Protein 8U2F (pdb70)

Foldseek 3Di:
DDQVVVLCLQQVDKKKKWDKDADDDVVWGIKIKIKTKHQHPVFKIKMWIWIWTDDVVTDTWIKIWIFGWGGDPQKIFTDTDDMDTPPPGDPDDPVVVVVVVVVVVVVRGFIFHWDDPDPFWIWTQGPPDGIMIMGDD/DDQVVVLCVQQVAKKWKWDKDADCCPWGIWIKIKIKHQHPVFKMKMWIWIWTNRCVIDTWIKIWIFGWGADPQKIATDTDDMDTPDPDAPVDDPVRVVVVVVVVVVVRGAIFHWDDPDPFKIWTQHPPDGIMIIGDD

Radius of gyration: 19.31 Å; Cα contacts (8 Å, |Δi|>4): 612; chains: 2; bounding box: 37×57×44 Å

B-factor: mean 48.45, std 12.89, range [27.34, 113.73]

Solvent-accessible surface area: 14601 Å² total; per-residue (Å²): 121,76,44,126,106,3,55,122,39,0,38,80,66,115,7,64,7,9,19,8,61,11,77,44,72,159,130,35,53,30,17,14,17,63,4,85,6,94,15,43,117,96,13,52,4,67,31,55,0,47,1,54,0,46,37,121,113,154,8,40,5,36,1,17,1,81,6,132,23,98,8,42,115,32,60,6,54,26,72,27,84,94,53,134,75,91,41,151,131,66,143,25,60,129,51,88,36,132,106,21,18,102,123,11,79,90,25,9,89,40,50,11,21,10,13,82,15,44,146,84,5,6,0,8,6,8,98,118,84,27,6,10,0,2,14,57,149,124,66,44,143,99,4,45,118,32,0,41,76,48,95,2,71,6,10,22,6,65,13,78,100,76,81,35,87,22,15,13,20,62,1,33,5,76,16,60,114,99,12,50,4,54,30,59,0,52,1,52,1,40,37,157,140,87,12,39,8,28,2,21,1,90,6,127,19,93,9,40,111,27,27,6,57,22,70,31,86,93,55,133,69,90,41,120,94,67,184,98,13,60,126,51,84,40,138,104,22,20,112,120,12,81,90,24,10,88,40,51,12,30,7,11,82,15,45,133,87,5,7,0,9,5,9,86,121,74,27,6,12,0,2,35,56,170

InterPro domains:
  IPR035288 Trans-membrane regulatory protein ToxS [PF17323] (21-169)

Organism: Vibrio parahaemolyticus serotype O3:K6 (strain RIMD 2210633) (NCBI:txid223926)

Nearest PDB structures (foldseek):
  8u2f-assembly2_B  TM=1.007E+00  e=1.453E-25  Vibrio parahaemolyticus
  8u2f-assembly1_A  TM=9.780E-01  e=1.411E-22  Vibrio parahaemolyticus
  1mm5-assembly1_A  TM=3.978E-01  e=6.502E-01  Escherichia coli
  8uzl-assembly2_B  TM=4.041E-01  e=4.782E+00  synthetic construct
  8u2f-assembly1_A  TM=1.007E+00  e=1.405E-24  Vibrio parahaemolyticus

Sequence (274 aa):
MSDLKVEQVLTSNEWQSTMVTVITDNPLRRVNVESNVKYLPNGDYIRVSNIKLFAQGESTINISEKGRWEVSDNYLLVSPSEFKDISSSKDFSEAQLRLITQIFKLDAEQSRRIDVVNEKTLLLTSLNHGSTVLFRNMSDLKVEQVLTSNEWQSTMVTVITGPLRRVNVESNVKYLPNGDYIRVSNIKLFAQAESTINISEKGRWEVSDNYLLVSPSEFKDISSSSKDFSEAQLRLITQIFKLDAEQSRRIDVVNEKTLLLTSLNHGSTVLFRN

Structure (mmCIF, N/CA/C/O backbone):
data_8U2F
#
_entry.id   8U2F
#
_cell.length_a   53.850
_cell.length_b   58.330
_cell.length_c   89.680
_cell.angle_alpha   90.000
_cell.angle_beta   90.000
_cell.angle_gamma   90.000
#
_symmetry.space_group_name_H-M   'P 21 21 21'
#
loop_
_entity.id
_entity.type
_entity.pdbx_description
1 polymer 'Transmembrane regulatory protein ToxS'
2 water water
#
loop_
_atom_site.group_PDB
_atom_site.id
_atom_site.type_symbol
_atom_site.label_atom_id
_atom_site.label_alt_id
_atom_site.label_comp_id
_atom_site.label_asym_id
_atom_site.label_entity_id
_atom_site.label_seq_id
_atom_site.pdbx_PDB_ins_code
_atom_site.Cartn_x
_atom_site.Cartn_y
_atom_site.Cartn_z
_atom_site.occupancy
_atom_site.B_iso_or_equiv
_atom_site.auth_seq_id
_atom_site.auth_comp_id
_atom_site.auth_asym_id
_atom_site.auth_atom_id
_atom_site.pdbx_PDB_model_num
ATOM 1 N N . MET A 1 1 ? 28.53000 18.83800 13.63700 1.000 61.48947 0 MET A N 1
ATOM 2 C CA . MET A 1 1 ? 27.42600 19.65800 13.13500 1.000 69.69163 0 MET A CA 1
ATOM 3 C C . MET A 1 1 ? 27.89100 20.55100 11.98100 1.000 65.33340 0 MET A C 1
ATOM 4 O O . MET A 1 1 ? 29.08800 20.74900 11.79400 1.000 65.13220 0 MET A O 1
ATOM 9 N N . SER A 1 2 ? 26.93800 21.04500 11.19100 1.000 54.02062 24 SER A N 1
ATOM 10 C CA . SER A 1 2 ? 27.24500 21.84300 10.01300 1.000 44.87173 24 SER A CA 1
ATOM 11 C C . SER A 1 2 ? 27.72500 23.23800 10.40400 1.000 52.43612 24 SER A C 1
ATOM 12 O O . SER A 1 2 ? 27.48300 23.71700 11.51400 1.000 60.74253 24 SER A O 1
ATOM 15 N N . ASP A 1 3 ? 28.43500 23.88400 9.47000 1.000 52.21029 25 ASP A N 1
ATOM 16 C CA . ASP A 1 3 ? 28.93100 25.24500 9.69600 1.000 47.45432 25 ASP A CA 1
ATOM 17 C C . ASP A 1 3 ? 27.79800 26.23400 9.97900 1.000 56.47379 25 ASP A C 1
ATOM 18 O O . ASP A 1 3 ? 27.96500 27.15100 10.78900 1.000 51.76092 25 ASP A O 1
ATOM 23 N N . LEU A 1 4 ? 26.65000 26.09400 9.30400 1.000 57.87506 26 LEU A N 1
ATOM 24 C CA . LEU A 1 4 ? 25.52900 26.98600 9.61100 1.000 61.30524 26 LEU A CA 1
ATOM 25 C C . LEU A 1 4 ? 24.90300 26.67500 10.96400 1.000 57.39929 26 LEU A C 1
ATOM 26 O O . LEU A 1 4 ? 24.40500 27.58900 11.63100 1.000 52.00636 26 LEU A O 1
ATOM 31 N N . LYS A 1 5 ? 24.87700 25.40500 11.37500 1.000 52.02467 27 LYS A N 1
ATOM 32 C CA . LYS A 1 5 ? 24.44300 25.11100 12.73500 1.000 44.53823 27 LYS A CA 1
ATOM 33 C C . LYS A 1 5 ? 25.38600 25.74900 13.74200 1.000 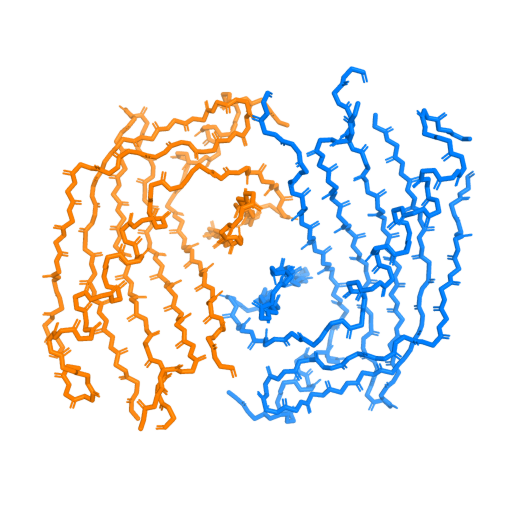51.85739 27 LYS A C 1
ATOM 34 O O . LYS A 1 5 ? 24.94300 26.34900 14.73300 1.000 43.89161 27 LYS A O 1
ATOM 40 N N . VAL A 1 6 ? 26.69600 25.64900 13.49000 1.000 46.84663 28 VAL A N 1
ATOM 41 C CA . VAL A 1 6 ? 27.66800 26.24900 14.39400 1.000 45.28641 28 VAL A CA 1
ATOM 42 C C . VAL A 1 6 ? 27.47100 27.75300 14.44100 1.000 44.76316 28 VAL A C 1
ATOM 43 O O . VAL A 1 6 ? 27.54400 28.36700 15.51100 1.000 42.89872 28 VAL A O 1
ATOM 47 N N . GLU A 1 7 ? 27.19000 28.36800 13.28700 1.000 42.26358 29 GLU A N 1
ATOM 48 C CA . GLU A 1 7 ? 26.97300 29.81200 13.26800 1.000 48.85609 29 GLU A CA 1
ATOM 49 C C . GLU A 1 7 ? 25.75100 30.19000 14.08900 1.000 40.64083 29 GLU A C 1
ATOM 50 O O . GLU A 1 7 ? 25.76400 31.19900 14.80500 1.000 41.58877 29 GLU A O 1
ATOM 56 N N . GLN A 1 8 ? 24.68600 29.38500 14.01100 1.000 41.22421 30 GLN A N 1
ATOM 57 C CA . GLN A 1 8 ? 23.48800 29.69600 14.78100 1.000 40.57379 30 GLN A CA 1
ATOM 58 C C . GLN A 1 8 ? 23.72400 29.52300 16.27100 1.000 42.28086 30 GLN A C 1
ATOM 59 O O . GLN A 1 8 ? 23.20400 30.30500 17.07600 1.000 46.32257 30 GLN A O 1
ATOM 65 N N . VAL A 1 9 ? 24.47600 28.49300 16.66500 1.000 37.02679 31 VAL A N 1
ATOM 66 C CA . VAL A 1 9 ? 24.83200 28.35400 18.07100 1.000 44.77493 31 VAL A CA 1
ATOM 67 C C . VAL A 1 9 ? 25.53700 29.61200 18.55700 1.000 37.37384 31 VAL A C 1
ATOM 68 O O . VAL A 1 9 ? 25.24500 30.13300 19.64100 1.000 42.00773 31 VAL A O 1
ATOM 72 N N . LEU A 1 10 ? 26.46600 30.13100 17.76400 1.000 36.83252 32 LEU A N 1
ATOM 73 C CA . LEU A 1 10 ? 27.24900 31.26800 18.23400 1.000 37.22053 32 LEU A CA 1
ATOM 74 C C . LEU A 1 10 ? 26.40700 32.53300 18.32200 1.000 37.57929 32 LEU A C 1
ATOM 75 O O . LEU A 1 10 ? 26.59600 33.34000 19.23600 1.000 38.22731 32 LEU A O 1
ATOM 80 N N . THR A 1 11 ? 25.49200 32.73700 17.37300 1.000 36.29602 33 THR A N 1
ATOM 81 C CA . THR A 1 11 ? 24.74500 33.99100 17.31800 1.000 38.42109 33 THR A CA 1
ATOM 82 C C . THR A 1 11 ? 23.46400 33.98400 18.13700 1.000 39.13183 33 THR A C 1
ATOM 83 O O . THR A 1 11 ? 22.89200 35.05600 18.35200 1.000 37.80993 33 THR A O 1
ATOM 87 N N . SER A 1 12 ? 23.03200 32.82900 18.64400 1.000 34.98899 34 SER A N 1
ATOM 88 C CA . SER A 1 12 ? 21.75500 32.73800 19.35100 1.000 37.71801 34 SER A CA 1
ATOM 89 C C . SER A 1 12 ? 21.80100 33.24300 20.78700 1.000 39.79342 34 SER A C 1
ATOM 90 O O . SER A 1 12 ? 20.74100 33.44500 21.38700 1.000 44.62097 34 SER A O 1
ATOM 93 N N . ASN A 1 13 ? 22.98900 33.44400 21.34800 1.000 37.90350 35 ASN A N 1
ATOM 94 C CA . ASN A 1 13 ? 23.15000 33.92900 22.70900 1.000 41.54727 35 ASN A CA 1
ATOM 95 C C . ASN A 1 13 ? 24.47000 34.67600 22.77300 1.000 42.08675 35 ASN A C 1
ATOM 96 O O . ASN A 1 13 ? 25.33100 34.51600 21.91000 1.000 42.26162 35 ASN A O 1
ATOM 101 N N . GLU A 1 14 ? 24.62300 35.49700 23.80100 1.000 41.20194 36 GLU A N 1
ATOM 102 C CA . GLU A 1 14 ? 25.92000 36.06200 24.10500 1.000 39.48171 36 GLU A CA 1
ATOM 103 C C . GLU A 1 14 ? 26.72100 35.08600 24.96000 1.000 34.06974 36 GLU A C 1
ATOM 104 O O . GLU A 1 14 ? 26.17100 34.20700 25.62100 1.000 37.92186 36 GLU A O 1
ATOM 110 N N . TRP A 1 15 ? 28.03700 35.26400 24.96100 1.000 38.09046 37 TRP A N 1
ATOM 111 C CA . TRP A 1 15 ? 28.92500 34.29900 25.58200 1.000 33.98337 37 TRP A CA 1
ATOM 112 C C . TRP A 1 15 ? 29.92400 34.97100 26.50500 1.000 39.29616 37 TRP A C 1
ATOM 113 O O . TRP A 1 15 ? 30.28600 36.13400 26.32400 1.000 36.41449 37 TRP A O 1
ATOM 124 N N . GLN A 1 16 ? 30.33500 34.22100 27.51600 1.000 34.75586 38 GLN A N 1
ATOM 125 C CA . GLN A 1 16 ? 31.50700 34.53600 28.31000 1.000 37.18686 38 GLN A CA 1
ATOM 126 C C . GLN A 1 16 ? 32.63700 33.57400 27.95800 1.000 40.88704 38 GLN A C 1
ATOM 127 O O . GLN A 1 16 ? 32.39000 32.44300 27.53700 1.000 36.37907 38 GLN A O 1
ATOM 133 N N . SER A 1 17 ? 33.88200 34.03500 28.08600 1.000 39.15655 39 SER A N 1
ATOM 134 C CA . SER A 1 17 ? 35.00500 33.13400 27.85100 1.000 37.21800 39 SER A CA 1
ATOM 135 C C . SER A 1 17 ? 36.07400 33.29000 28.92500 1.000 37.66049 39 SER A C 1
ATOM 136 O O . SER A 1 17 ? 36.22400 34.34700 29.54400 1.000 32.56073 39 SER A O 1
ATOM 139 N N . THR A 1 18 ? 36.85100 32.21500 29.08900 1.000 40.15961 40 THR A N 1
ATOM 140 C CA . THR A 1 18 ? 37.97900 32.12300 30.01600 1.000 37.04360 40 THR A CA 1
ATOM 141 C C . THR A 1 18 ? 39.14100 31.44400 29.31100 1.000 34.66368 40 THR A C 1
ATOM 142 O O . THR A 1 18 ? 38.97300 30.39200 28.68500 1.000 32.44676 40 THR A O 1
ATOM 146 N N . MET A 1 19 ? 40.32000 32.04400 29.42300 1.000 37.39377 41 MET A N 1
ATOM 147 C CA . MET A 1 19 ? 41.55100 31.44800 28.92500 1.000 34.38657 41 MET A CA 1
ATOM 148 C C . MET A 1 19 ? 42.62100 31.67400 29.98100 1.000 39.16968 41 MET A C 1
ATOM 149 O O . MET A 1 19 ? 42.75500 32.79100 30.48500 1.000 38.85132 41 MET A O 1
ATOM 154 N N . VAL A 1 20 ? 43.34200 30.62000 30.34900 1.000 31.57613 42 VAL A N 1
ATOM 155 C CA . VAL A 1 20 ? 44.39900 30.71700 31.34900 1.000 35.50535 42 VAL A CA 1
ATOM 156 C C . VAL A 1 20 ? 45.71000 30.35500 30.67100 1.000 41.27957 42 VAL A C 1
ATOM 157 O O . VAL A 1 20 ? 45.77300 29.36300 29.94100 1.000 35.09667 42 VAL A O 1
ATOM 161 N N . THR A 1 21 ? 46.74200 31.16600 30.89400 1.000 42.59301 43 THR A N 1
ATOM 162 C CA . THR A 1 21 ? 48.09600 30.87000 30.43100 1.000 39.40344 43 THR A CA 1
ATOM 163 C C . THR A 1 21 ? 49.01900 30.82400 31.63600 1.000 40.35873 43 THR A C 1
ATOM 164 O O . THR A 1 21 ? 49.16300 31.82300 32.35200 1.000 44.07367 43 THR A O 1
ATOM 168 N N . VAL A 1 22 ? 49.64000 29.67400 31.85900 1.000 36.45540 44 VAL A N 1
ATOM 169 C CA . VAL A 1 22 ? 50.63000 29.51700 32.91600 1.000 41.94775 44 VAL A CA 1
ATOM 170 C C . VAL A 1 22 ? 51.98200 29.96900 32.38100 1.000 47.26740 44 VAL A C 1
ATOM 171 O O . VAL A 1 22 ? 52.44000 29.47400 31.34200 1.000 42.26616 44 VAL A O 1
ATOM 175 N N . ILE A 1 23 ? 52.63700 30.88800 33.10200 1.000 43.15635 45 ILE A N 1
ATOM 176 C CA . ILE A 1 23 ? 53.86800 31.49100 32.59300 1.000 43.23124 45 ILE A CA 1
ATOM 177 C C . ILE A 1 23 ? 55.06700 30.84000 33.28200 1.000 48.20132 45 ILE A C 1
ATOM 178 O O . ILE A 1 23 ? 55.97500 30.34500 32.61100 1.000 49.04397 45 ILE A O 1
ATOM 183 N N . THR A 1 24 ? 55.09400 30.85600 34.61700 1.000 51.45578 46 THR A N 1
ATOM 184 C CA . THR A 1 24 ? 56.08100 30.11900 35.40800 1.000 64.92835 46 THR A CA 1
ATOM 185 C C . THR A 1 24 ? 55.40500 29.05300 36.26800 1.000 67.37483 46 THR A C 1
ATOM 186 O O . THR A 1 24 ? 54.18700 29.04700 36.47000 1.000 64.64022 46 THR A O 1
ATOM 190 N N . ASP A 1 25 ? 56.24800 28.20300 36.84700 1.000 78.73832 47 ASP A N 1
ATOM 191 C CA . ASP A 1 25 ? 55.81500 27.00200 37.54400 1.000 72.74863 47 ASP A CA 1
ATOM 192 C C . ASP A 1 25 ? 56.62600 26.71700 38.80500 1.000 84.46602 47 ASP A C 1
ATOM 193 O O . ASP A 1 25 ? 56.31400 25.75600 39.51600 1.000 89.12514 47 ASP A O 1
ATOM 198 N N . ASN A 1 26 ? 57.63900 27.52300 39.11500 1.000 84.12031 48 ASN A N 1
ATOM 199 C CA . ASN A 1 26 ? 58.61400 27.19300 40.15700 1.000 89.01048 48 ASN A CA 1
ATOM 200 C C . ASN A 1 26 ? 58.32600 27.85500 41.50500 1.000 86.15570 48 ASN A C 1
ATOM 201 O O . ASN A 1 26 ? 57.21700 28.32000 41.76500 1.000 84.78250 48 ASN A O 1
ATOM 206 N N . PRO A 1 34 ? 58.08300 38.51700 38.87000 1.000 58.84884 56 PRO A N 1
ATOM 207 C CA . PRO A 1 34 ? 57.92100 37.96300 37.51900 1.000 67.63956 56 PRO A CA 1
ATOM 208 C C . PRO A 1 34 ? 56.51500 37.38700 37.30300 1.000 61.60066 56 PRO A C 1
ATOM 209 O O . PRO A 1 34 ? 55.92000 36.84200 38.23800 1.000 60.28835 56 PRO A O 1
ATOM 213 N N . LEU A 1 35 ? 56.01800 37.49700 36.07200 1.000 54.27649 57 LEU A N 1
ATOM 214 C CA . LEU A 1 35 ? 54.63900 37.13800 35.76300 1.000 63.42008 57 LEU A CA 1
ATOM 215 C C . LEU A 1 35 ? 54.46700 35.62600 35.80800 1.000 57.14919 57 LEU A C 1
ATOM 216 O O . LEU A 1 35 ? 55.15300 34.89700 35.08700 1.000 53.07215 57 LEU A O 1
ATOM 221 N N . ARG A 1 36 ? 53.55200 35.15900 36.65800 1.000 45.83598 58 ARG A N 1
ATOM 222 C CA . ARG A 1 36 ? 53.34300 33.73200 36.87200 1.000 52.17231 58 ARG A CA 1
ATOM 223 C C . ARG A 1 36 ? 52.21300 33.15000 36.03600 1.000 52.09095 58 ARG A C 1
ATOM 224 O O . ARG A 1 36 ? 52.30100 31.99300 35.60500 1.000 43.72035 58 ARG A O 1
ATOM 232 N N . ARG A 1 37 ? 51.17100 33.93100 35.77100 1.000 47.52462 59 ARG A N 1
ATOM 233 C CA . ARG A 1 37 ? 49.99700 33.40600 35.10000 1.000 45.41732 59 ARG A CA 1
ATOM 234 C C . ARG A 1 37 ? 49.14500 34.57100 34.61100 1.000 46.92187 59 ARG A C 1
ATOM 235 O O . ARG A 1 37 ? 49.11900 35.64000 35.22600 1.000 44.19612 59 ARG A O 1
ATOM 243 N N . VAL A 1 38 ? 48.44600 34.34800 33.50500 1.000 43.02809 60 VAL A N 1
ATOM 244 C CA . VAL A 1 38 ? 47.51200 35.32100 32.95500 1.000 41.75215 60 VAL A CA 1
ATOM 245 C C . VAL A 1 38 ? 46.16200 34.62900 32.82000 1.000 38.78858 60 VAL A C 1
ATOM 246 O O . VAL A 1 38 ? 46.09000 33.51600 32.28800 1.000 40.28769 60 VAL A O 1
ATOM 250 N N . ASN A 1 39 ? 45.11200 35.26000 33.34800 1.000 35.26217 61 ASN A N 1
ATOM 251 C CA . ASN A 1 39 ? 43.71700 34.83900 33.18100 1.000 38.24261 61 ASN A CA 1
ATOM 252 C C . ASN A 1 39 ? 43.01200 35.88400 32.34200 1.000 43.33428 61 ASN A C 1
ATOM 253 O O . ASN A 1 39 ? 42.95700 37.05000 32.74700 1.000 46.35323 61 ASN A O 1
ATOM 258 N N . VAL A 1 40 ? 42.44600 35.47800 31.20900 1.000 38.52190 62 VAL A N 1
ATOM 259 C CA . VAL A 1 40 ? 41.65000 36.37600 30.37300 1.000 36.01291 62 VAL A CA 1
ATOM 260 C C . VAL A 1 40 ? 40.17100 36.00900 30.51000 1.000 40.73267 62 VAL A C 1
ATOM 261 O O . VAL A 1 40 ? 39.76200 34.90400 30.13600 1.000 36.21150 62 VAL A O 1
ATOM 265 N N . GLU A 1 41 ? 39.36000 36.94100 31.01700 1.000 41.98076 63 GLU A N 1
ATOM 266 C CA . GLU A 1 41 ? 37.91400 36.75600 31.11900 1.000 42.80915 63 GLU A CA 1
ATOM 267 C C . GLU A 1 41 ? 37.21600 37.75900 30.21300 1.000 41.45077 63 GLU A C 1
ATOM 268 O O . GLU A 1 41 ? 37.50500 38.96000 30.27400 1.000 37.55121 63 GLU A O 1
ATOM 274 N N . SER A 1 42 ? 36.33200 37.25900 29.34600 1.000 37.30185 64 SER A N 1
ATOM 275 C CA . SER A 1 42 ? 35.72200 38.08000 28.30800 1.000 36.20722 64 SER A CA 1
ATOM 276 C C . SER A 1 42 ? 34.20700 37.93500 28.27700 1.000 38.14115 64 SER A C 1
ATOM 277 O O . SER A 1 42 ? 33.63900 36.94200 28.73600 1.000 36.00250 64 SER A O 1
ATOM 280 N N . ASN A 1 43 ? 33.57400 38.94100 27.68100 1.000 33.74332 65 ASN A N 1
ATOM 281 C CA . ASN A 1 43 ? 32.21000 38.86200 27.17800 1.000 36.76426 65 ASN A CA 1
ATOM 282 C C . ASN A 1 43 ? 32.26900 39.08100 25.67400 1.000 38.24351 65 ASN A C 1
ATOM 283 O O . ASN A 1 43 ? 32.96400 39.99000 25.21300 1.000 38.00157 65 ASN A O 1
ATOM 288 N N . VAL A 1 44 ? 31.60200 38.22300 24.90300 1.000 33.94527 66 VAL A N 1
ATOM 289 C CA . VAL A 1 44 ? 31.68200 38.29900 23.44800 1.000 33.20990 66 VAL A CA 1
ATOM 290 C C . VAL A 1 44 ? 30.28800 38.13600 22.84900 1.000 39.07500 66 VAL A C 1
ATOM 291 O O . VAL A 1 44 ? 29.47000 37.34400 23.33200 1.000 33.92030 66 VAL A O 1
ATOM 295 N N . LYS A 1 45 ? 30.01300 38.91600 21.80900 1.000 35.52679 67 LYS A N 1
ATOM 296 C CA . LYS A 1 45 ? 28.76200 38.83900 21.07000 1.000 36.86674 67 LYS A CA 1
ATOM 297 C C . LYS A 1 45 ? 29.07700 38.67700 19.59000 1.000 35.57436 67 LYS A C 1
ATOM 298 O O . LYS A 1 45 ? 29.76800 39.51900 19.00400 1.000 38.74464 67 LYS A O 1
ATOM 304 N N . TYR A 1 46 ? 28.62300 37.57500 19.00600 1.000 33.09546 68 TYR A N 1
ATOM 305 C CA . TYR A 1 46 ? 28.78100 37.30300 17.58300 1.000 39.53934 68 TYR A CA 1
ATOM 306 C C . TYR A 1 46 ? 27.51600 37.69400 16.82400 1.000 40.70505 68 TYR A C 1
ATOM 307 O O . TYR A 1 46 ? 26.46100 37.10400 17.03700 1.000 39.14225 68 TYR A O 1
ATOM 316 N N . LEU A 1 47 ? 27.62600 38.64900 15.96300 1.000 43.35096 69 LEU A N 1
ATOM 317 C CA . LEU A 1 47 ? 26.43100 39.02900 15.23100 1.000 36.77087 69 LEU A CA 1
ATOM 318 C C . LEU A 1 47 ? 26.35200 38.29000 13.89600 1.000 40.97297 69 LEU A C 1
ATOM 319 O O . LEU A 1 47 ? 27.38300 37.99700 13.27400 1.000 39.15266 69 LEU A O 1
ATOM 324 N N . PRO A 1 48 ? 25.13500 37.98800 13.42300 1.000 36.91203 70 PRO A N 1
ATOM 325 C CA . PRO A 1 48 ? 24.99700 37.23100 12.16600 1.000 37.44002 70 PRO A CA 1
ATOM 326 C C . PRO A 1 48 ? 25.50100 37.97800 10.94100 1.000 36.62973 70 PRO A C 1
ATOM 327 O O . PRO A 1 48 ? 25.66600 37.34900 9.89400 1.000 42.22659 70 PRO A O 1
ATOM 331 N N . ASN A 1 49 ? 25.74200 39.28100 11.02100 1.000 36.91748 71 ASN A N 1
ATOM 332 C CA . ASN A 1 49 ? 26.29000 40.00800 9.88500 1.000 39.81948 71 ASN A CA 1
ATOM 333 C C . ASN A 1 49 ? 27.80500 39.85100 9.77900 1.000 41.66605 71 ASN A C 1
ATOM 334 O O . ASN A 1 49 ? 28.45000 40.59600 9.03100 1.000 48.34383 71 ASN A O 1
ATOM 339 N N . GLY A 1 50 ? 28.38300 38.92500 10.54000 1.000 40.79017 72 GLY A N 1
ATOM 340 C CA . GLY A 1 50 ? 29.80600 38.68600 10.50300 1.000 38.90969 72 GLY A CA 1
ATOM 341 C C . GLY A 1 50 ? 30.64300 39.58000 11.38400 1.000 40.52949 72 GLY A C 1
ATOM 342 O O . GLY A 1 50 ? 31.87100 39.41500 11.39900 1.000 40.61378 72 GLY A O 1
ATOM 343 N N . ASP A 1 51 ? 30.03100 40.51400 12.11400 1.000 37.65676 73 ASP A N 1
ATOM 344 C CA . ASP A 1 51 ? 30.72700 41.34100 13.09300 1.000 36.40166 73 ASP A CA 1
ATOM 345 C C . ASP A 1 51 ? 30.68100 40.70000 14.47000 1.000 37.61290 73 ASP A C 1
ATOM 346 O O . ASP A 1 51 ? 29.74100 39.98100 14.81000 1.000 36.55987 73 ASP A O 1
ATOM 351 N N . TYR A 1 52 ? 31.69200 41.00700 15.28200 1.000 35.60030 74 TYR A N 1
ATOM 352 C CA . TYR A 1 52 ? 31.66200 40.63000 16.68100 1.000 36.56257 74 TYR A CA 1
ATOM 353 C C . TYR A 1 52 ? 32.21100 41.77600 17.51400 1.000 37.35307 74 TYR A C 1
ATOM 354 O O . TYR A 1 52 ? 32.96600 42.62100 17.02700 1.000 36.95599 74 TYR A O 1
ATOM 363 N N . ILE A 1 53 ? 31.80600 41.79500 18.77900 1.000 40.04756 75 ILE A N 1
ATOM 364 C CA . ILE A 1 53 ? 32.31500 42.72600 19.77500 1.000 41.90028 75 ILE A CA 1
ATOM 365 C C . ILE A 1 53 ? 32.72000 41.91100 20.98800 1.000 41.16819 75 ILE A C 1
ATOM 366 O O . ILE A 1 53 ? 31.99700 40.99500 21.39300 1.000 39.40113 75 ILE A O 1
ATOM 371 N N . ARG A 1 54 ? 33.87000 42.24400 21.56600 1.000 33.91040 76 ARG A N 1
ATOM 372 C CA . ARG A 1 54 ? 34.44800 41.47400 22.65500 1.000 38.66113 76 ARG A CA 1
ATOM 373 C C . ARG A 1 54 ? 35.11900 42.41500 23.64000 1.000 43.18281 76 ARG A C 1
ATOM 374 O O . ARG A 1 54 ? 35.90600 43.27300 23.23300 1.000 45.52605 76 ARG A O 1
ATOM 382 N N . VAL A 1 55 ? 34.79600 42.26500 24.92100 1.000 36.80996 77 VAL A N 1
ATOM 383 C CA . VAL A 1 55 ? 35.39400 43.05900 25.99100 1.000 42.22037 77 VAL A CA 1
ATOM 384 C C . VAL A 1 55 ? 36.09000 42.09700 26.94200 1.000 40.31241 77 VAL A C 1
ATOM 385 O O . VAL A 1 55 ? 35.44500 41.20800 27.51000 1.000 43.07093 77 VAL A O 1
ATOM 389 N N . SER A 1 56 ? 37.39200 42.28000 27.12800 1.000 34.06036 78 SER A N 1
ATOM 390 C CA . SER A 1 56 ? 38.20600 41.34500 27.88600 1.000 40.05804 78 SER A CA 1
ATOM 391 C C . SER A 1 56 ? 38.84100 42.00100 29.10200 1.000 44.74226 78 SER A C 1
ATOM 392 O O . SER A 1 56 ? 39.33800 43.13100 29.02500 1.000 48.49900 78 SER A O 1
ATOM 395 N N . ASN A 1 57 ? 38.83000 41.27200 30.21900 1.000 39.26953 79 ASN A N 1
ATOM 396 C CA . ASN A 1 57 ? 39.59900 41.61700 31.41400 1.000 43.71766 79 ASN A CA 1
ATOM 397 C C . ASN A 1 57 ? 40.82100 40.70400 31.46700 1.000 48.24600 79 ASN A C 1
ATOM 398 O O . ASN A 1 57 ? 40.68100 39.48700 31.64400 1.000 46.82696 79 ASN A O 1
ATOM 403 N N . ILE A 1 58 ? 42.00700 41.28400 31.29700 1.000 38.78498 80 ILE A N 1
ATOM 404 C CA . ILE A 1 58 ? 43.27100 40.54600 31.34800 1.000 44.44855 80 ILE A CA 1
ATOM 405 C C . ILE A 1 58 ? 43.82600 40.64000 32.76400 1.000 49.98662 80 ILE A C 1
ATOM 406 O O . ILE A 1 58 ? 44.28900 41.70400 33.18600 1.000 44.12568 80 ILE A O 1
ATOM 411 N N . LYS A 1 59 ? 43.77900 39.53700 33.50500 1.000 42.08145 81 LYS A N 1
ATOM 412 C CA . LYS A 1 59 ? 44.19400 39.52000 34.90100 1.000 43.22157 81 LYS A CA 1
ATOM 413 C C . LYS A 1 59 ? 45.61200 38.97500 35.00000 1.000 48.30075 81 LYS A C 1
ATOM 414 O O . LYS A 1 59 ? 45.89200 37.86700 34.52700 1.000 45.06847 81 LYS A O 1
ATOM 420 N N . LEU A 1 60 ? 46.50400 39.75000 35.60700 1.000 52.32009 82 LEU A N 1
ATOM 421 C CA . LEU A 1 60 ? 47.92200 39.41600 35.68100 1.000 52.58289 82 LEU A CA 1
ATOM 422 C C . LEU A 1 60 ? 48.29000 39.08600 37.12200 1.000 53.17296 82 LEU A C 1
ATOM 423 O O . LEU A 1 60 ? 47.95000 39.84000 38.03900 1.000 53.14096 82 LEU A O 1
ATOM 428 N N . PHE A 1 61 ? 48.96000 37.95200 37.31500 1.000 48.11580 83 PHE A N 1
ATOM 429 C CA . PHE A 1 61 ? 49.38200 37.48100 38.63100 1.000 47.14994 83 PHE A CA 1
ATOM 430 C C . PHE A 1 61 ? 50.89100 37.31100 38.61600 1.000 55.30860 83 PHE A C 1
ATOM 431 O O . PHE A 1 61 ? 51.41500 36.44100 37.91200 1.000 59.18860 83 PHE A O 1
ATOM 439 N N . ALA A 1 62 ? 51.59000 38.15300 39.35700 1.000 53.14959 84 ALA A N 1
ATOM 440 C CA . ALA A 1 62 ? 53.01300 37.98100 39.58400 1.000 65.35457 84 ALA A CA 1
ATOM 441 C C . ALA A 1 62 ? 53.21600 37.55900 41.03100 1.000 72.35362 84 ALA A C 1
ATOM 442 O O . ALA A 1 62 ? 52.55400 38.08100 41.93400 1.000 75.64242 84 ALA A O 1
ATOM 444 N N . GLN A 1 63 ? 54.09500 36.58800 41.25600 1.000 64.65478 85 GLN A N 1
ATOM 445 C CA . GLN A 1 63 ? 54.34900 36.17100 42.62500 1.000 78.09902 85 GLN A CA 1
ATOM 446 C C . GLN A 1 63 ? 55.03500 37.29400 43.39700 1.000 84.38370 85 GLN A C 1
ATOM 447 O O . GLN A 1 63 ? 56.04400 37.84700 42.94600 1.000 78.89571 85 GLN A O 1
ATOM 453 N N . GLY A 1 64 ? 54.50000 37.61000 44.57400 1.000 81.34731 86 GLY A N 1
ATOM 454 C CA . GLY A 1 64 ? 55.02000 38.69200 45.39300 1.000 82.22779 86 GLY A CA 1
ATOM 455 C C . GLY A 1 64 ? 54.63500 40.09700 44.96300 1.000 86.63478 86 GLY A C 1
ATOM 456 O O . GLY A 1 64 ? 53.91500 40.29200 43.98200 1.000 95.55684 86 GLY A O 1
ATOM 457 N N . GLU A 1 68 ? 47.63700 41.59500 42.41900 1.000 71.83220 90 GLU A N 1
ATOM 458 C CA . GLU A 1 68 ? 46.92800 41.35400 41.16800 1.000 74.09904 90 GLU A CA 1
ATOM 459 C C . GLU A 1 68 ? 46.55100 42.65900 40.45800 1.000 77.31549 90 GLU A C 1
ATOM 460 O O . GLU A 1 68 ? 46.06300 43.60000 41.08500 1.000 78.30089 90 GLU A O 1
ATOM 466 N N . SER A 1 69 ? 46.77700 42.69100 39.14200 1.000 70.92719 91 SER A N 1
ATOM 467 C CA . SER A 1 69 ? 46.54000 43.86200 38.30300 1.000 67.00531 91 SER A CA 1
ATOM 468 C C . SER A 1 69 ? 45.72400 43.45300 37.08000 1.000 56.82070 91 SER A C 1
ATOM 469 O O . SER A 1 69 ? 45.74200 42.29000 36.67300 1.000 61.75295 91 SER A O 1
ATOM 472 N N . THR A 1 70 ? 44.99600 44.41000 36.49700 1.000 58.28384 92 THR A N 1
ATOM 473 C CA . THR A 1 70 ? 44.03000 44.10200 35.44200 1.000 55.79021 92 THR A CA 1
ATOM 474 C C . THR A 1 70 ? 44.06500 45.09700 34.29100 1.000 56.15873 92 THR A C 1
ATOM 475 O O . THR A 1 70 ? 44.07500 46.31200 34.51200 1.000 57.13122 92 THR A O 1
ATOM 479 N N . ILE A 1 71 ? 44.07000 44.57100 33.06700 1.000 45.76724 93 ILE A N 1
ATOM 480 C CA . ILE A 1 71 ? 43.95100 45.35500 31.84300 1.000 42.90426 93 ILE A CA 1
ATOM 481 C C . ILE A 1 71 ? 42.58900 45.06800 31.22900 1.000 51.54638 93 ILE A C 1
ATOM 482 O O . ILE A 1 71 ? 42.23100 43.90000 31.03400 1.000 43.92324 93 ILE A O 1
ATOM 487 N N . ASN A 1 72 ? 41.83200 46.12400 30.92600 1.000 51.04500 94 ASN A N 1
ATOM 488 C CA . ASN A 1 72 ? 40.53200 46.01300 30.27100 1.000 42.94903 94 ASN A CA 1
ATOM 489 C C . ASN A 1 72 ? 40.66900 46.43800 28.82100 1.000 48.69295 94 ASN A C 1
ATOM 490 O O . ASN A 1 72 ? 41.21300 47.51100 28.53200 1.000 49.29488 94 ASN A O 1
ATOM 495 N N . ILE A 1 73 ? 40.19800 45.58500 27.91500 1.000 38.97453 95 ILE A N 1
ATOM 496 C CA . ILE A 1 73 ? 40.36900 45.76800 26.47800 1.000 44.62442 95 ILE A CA 1
ATOM 497 C C . ILE A 1 73 ? 39.02100 45.60700 25.78500 1.000 45.19345 95 ILE A C 1
ATOM 498 O O . ILE A 1 73 ? 38.32900 44.60500 25.99700 1.000 50.70464 95 ILE A O 1
ATOM 503 N N . SER A 1 74 ? 38.65700 46.57600 24.95000 1.000 44.61953 96 SER A N 1
ATOM 504 C CA . SER A 1 74 ? 37.49400 46.47600 24.07200 1.000 37.83080 96 SER A CA 1
ATOM 505 C C . SER A 1 74 ? 37.97800 46.18200 22.66100 1.000 42.49624 96 SER A C 1
ATOM 506 O O . SER A 1 74 ? 38.99100 46.73400 22.21500 1.000 46.13003 96 SER A O 1
ATOM 509 N N . GLU A 1 75 ? 37.26200 45.30900 21.96500 1.000 40.66312 97 GLU A N 1
ATOM 510 C CA . GLU A 1 75 ? 37.72700 44.74700 20.70900 1.000 34.48420 97 GLU A CA 1
ATOM 511 C C . GLU A 1 75 ? 36.55100 44.60000 19.75300 1.000 41.81775 97 GLU A C 1
ATOM 512 O O . GLU A 1 75 ? 35.45100 44.22100 20.16000 1.000 39.04371 97 GLU A O 1
ATOM 518 N N . LYS A 1 76 ? 36.79000 44.88500 18.48100 1.000 38.60714 98 LYS A N 1
ATOM 519 C CA . LYS A 1 76 ? 35.78800 44.66800 17.45600 1.000 37.19171 98 LYS A CA 1
ATOM 520 C C . LYS A 1 76 ? 36.44500 44.03500 16.24500 1.000 42.84231 98 LYS A C 1
ATOM 521 O O . LYS A 1 76 ? 37.65200 44.21500 16.00700 1.000 40.48151 98 LYS A O 1
ATOM 527 N N . GLY A 1 77 ? 35.65300 43.27700 15.49000 1.000 36.13581 99 GLY A N 1
ATOM 528 C CA . GLY A 1 77 ? 36.15600 42.71400 14.25600 1.000 37.24457 99 GLY A CA 1
ATOM 529 C C . GLY A 1 77 ? 35.13900 41.86900 13.52500 1.000 40.17192 99 GLY A C 1
ATOM 530 O O . GLY A 1 77 ? 33.92900 41.99700 13.71400 1.000 43.66513 99 GLY A O 1
ATOM 531 N N . ARG A 1 78 ? 35.67400 40.99800 12.67900 1.000 41.17172 100 ARG A N 1
ATOM 532 C CA . ARG A 1 78 ? 34.92400 40.09100 11.83200 1.000 39.68189 100 ARG A CA 1
ATOM 533 C C . ARG A 1 78 ? 35.23500 38.66000 12.26400 1.000 43.80796 100 ARG A C 1
ATOM 534 O O . ARG A 1 78 ? 36.33300 38.37100 12.74700 1.000 39.56661 100 ARG A O 1
ATOM 542 N N . TRP A 1 79 ? 34.26200 37.77400 12.09000 1.000 37.90698 101 TRP A N 1
ATOM 543 C CA . TRP A 1 79 ? 34.38800 36.37200 12.47300 1.000 38.09200 101 TRP A CA 1
ATOM 544 C C . TRP A 1 79 ? 33.75500 35.51500 11.38800 1.000 38.11684 101 TRP A C 1
ATOM 545 O O . TRP A 1 79 ? 32.91600 35.98100 10.60600 1.000 37.29919 101 TRP A O 1
ATOM 556 N N . GLU A 1 80 ? 34.12000 34.23900 11.38700 1.000 34.80152 102 GLU A N 1
ATOM 557 C CA . GLU A 1 80 ? 33.59100 33.30600 10.40800 1.000 37.40939 102 GLU A CA 1
ATOM 558 C C . GLU A 1 80 ? 33.75400 31.89500 10.95400 1.000 38.18391 102 GLU A C 1
ATOM 559 O O . GLU A 1 80 ? 34.64700 31.63500 11.76100 1.000 36.79947 102 GLU A O 1
ATOM 565 N N . VAL A 1 81 ? 32.88500 30.98900 10.50700 1.000 36.44949 103 VAL A N 1
ATOM 566 C CA . VAL A 1 81 ? 32.99800 29.56700 10.80700 1.000 43.06668 103 VAL A CA 1
ATOM 567 C C . VAL A 1 81 ? 33.29500 28.84400 9.50600 1.000 46.10991 103 VAL A C 1
ATOM 568 O O . VAL A 1 81 ? 32.57700 29.02500 8.51700 1.000 42.44749 103 VAL A O 1
ATOM 572 N N . SER A 1 82 ? 34.35100 28.03100 9.50800 1.000 39.24451 104 SER A N 1
ATOM 573 C CA . SER A 1 82 ? 34.73700 27.24900 8.33700 1.000 44.23152 104 SER A CA 1
ATOM 574 C C . SER A 1 82 ? 35.28500 25.91100 8.81500 1.000 47.17042 104 SER A C 1
ATOM 575 O O . SER A 1 82 ? 36.27000 25.88300 9.55700 1.000 44.96620 104 SER A O 1
ATOM 578 N N . ASP A 1 83 ? 34.63500 24.81700 8.41300 1.000 52.37387 105 ASP A N 1
ATOM 579 C CA . ASP A 1 83 ? 35.03300 23.45600 8.79500 1.000 51.31324 105 ASP A CA 1
ATOM 580 C C . ASP A 1 83 ? 35.10500 23.26900 10.31200 1.000 49.75692 105 ASP A C 1
ATOM 581 O O . ASP A 1 83 ? 36.05000 22.66900 10.82600 1.000 44.74726 105 ASP A O 1
ATOM 586 N N . ASN A 1 84 ? 34.08900 23.76300 11.02800 1.000 45.45294 106 ASN A N 1
ATOM 587 C CA . ASN A 1 84 ? 34.01500 23.72700 12.49300 1.000 47.88615 106 ASN A CA 1
ATOM 588 C C . ASN A 1 84 ? 35.14400 24.50700 13.16200 1.000 40.14244 106 ASN A C 1
ATOM 589 O O . ASN A 1 84 ? 35.43800 24.28000 14.34000 1.000 40.27253 106 ASN A O 1
ATOM 594 N N . TYR A 1 85 ? 35.79100 25.41900 12.44500 1.000 37.27325 107 TYR A N 1
ATOM 595 C CA . TYR A 1 85 ? 36.76500 26.32500 13.03800 1.000 39.34088 107 TYR A CA 1
ATOM 596 C C . TYR A 1 85 ? 36.17600 27.71900 13.13000 1.000 40.44290 107 TYR A C 1
ATOM 597 O O . TYR A 1 85 ? 35.55700 28.20100 12.17700 1.000 39.44973 107 TYR A O 1
ATOM 606 N N . LEU A 1 86 ? 36.40500 28.36800 14.26600 1.000 35.81423 108 LEU A N 1
ATOM 607 C CA . LEU A 1 86 ? 36.07400 29.77500 14.44400 1.000 35.20854 108 LEU A CA 1
ATOM 608 C C . LEU A 1 86 ? 37.27100 30.60200 13.98400 1.000 34.59180 108 LEU A C 1
ATOM 609 O O . LEU A 1 86 ? 38.34500 30.53500 14.58900 1.000 38.72015 108 LEU A O 1
ATOM 614 N N . LEU A 1 87 ? 37.09200 31.35700 12.90500 1.000 33.07083 109 LEU A N 1
ATOM 615 C CA . LEU A 1 87 ? 38.10800 32.25300 12.37000 1.000 35.46785 109 LEU A CA 1
ATOM 616 C C . LEU A 1 87 ? 37.74800 33.67500 12.75200 1.000 39.12059 109 LEU A C 1
ATOM 617 O O . LEU A 1 87 ? 36.58400 34.07500 12.65300 1.000 37.49670 109 LEU A O 1
ATOM 622 N N . VAL A 1 88 ? 38.74800 34.43800 13.17700 1.000 35.06017 110 VAL A N 1
ATOM 623 C CA . VAL A 1 88 ? 38.54900 35.76600 13.74200 1.000 35.21097 110 VAL A CA 1
ATOM 624 C C . VAL A 1 88 ? 39.57400 36.69700 13.12600 1.000 44.14132 110 VAL A C 1
ATOM 625 O O . VAL A 1 88 ? 40.76200 36.35800 13.06800 1.000 39.14803 110 VAL A O 1
ATOM 629 N N . SER A 1 89 ? 39.13200 37.87800 12.69500 1.000 38.55063 111 SER A N 1
ATOM 630 C CA . SER A 1 89 ? 40.04600 38.90300 12.19000 1.000 41.23153 111 SER A CA 1
ATOM 631 C C . SER A 1 89 ? 39.73900 40.19900 12.90900 1.000 39.79224 111 SER A C 1
ATOM 632 O O . SER A 1 89 ? 38.83800 40.95700 12.50700 1.000 33.02290 111 SER A O 1
ATOM 635 N N . PRO A 1 90 ? 40.42500 40.50100 14.01000 1.000 35.32264 112 PRO A N 1
ATOM 636 C CA . PRO A 1 90 ? 40.11900 41.71200 14.76400 1.000 36.46677 112 PRO A CA 1
ATOM 637 C C . PRO A 1 90 ? 40.41400 42.95400 13.94300 1.000 41.53454 112 PRO A C 1
ATOM 638 O O . PRO A 1 90 ? 41.38300 43.00000 13.18300 1.000 39.90576 112 PRO A O 1
ATOM 642 N N . SER A 1 91 ? 39.53300 43.93900 14.05100 1.000 36.85462 113 SER A N 1
ATOM 643 C CA . SER A 1 91 ? 39.76100 45.19000 13.35000 1.000 46.13928 113 SER A CA 1
ATOM 644 C C . SER A 1 91 ? 40.24800 46.30800 14.26000 1.000 46.65919 113 SER A C 1
ATOM 645 O O . SER A 1 91 ? 40.99600 47.17200 13.79700 1.000 47.60007 113 SER A O 1
ATOM 648 N N . GLU A 1 92 ? 39.92000 46.28400 15.55100 1.000 44.87356 114 GLU A N 1
ATOM 649 C CA . GLU A 1 92 ? 40.37500 47.34900 16.43300 1.000 46.05448 114 GLU A CA 1
ATOM 650 C C . GLU A 1 92 ? 40.35500 46.87700 17.87600 1.000 46.28053 114 GLU A C 1
ATOM 651 O O . GLU A 1 92 ? 39.47300 46.10800 18.27400 1.000 45.16225 114 GLU A O 1
ATOM 657 N N . PHE A 1 93 ? 41.33500 47.35600 18.64900 1.000 34.92035 115 PHE A N 1
ATOM 658 C CA . PHE A 1 93 ? 41.44300 47.12300 20.08300 1.000 44.70522 115 PHE A CA 1
ATOM 659 C C . PHE A 1 93 ? 41.55500 48.47200 20.77200 1.000 48.02184 115 PHE A C 1
ATOM 660 O O . PHE A 1 93 ? 42.22700 49.37500 20.26400 1.000 50.31538 115 PHE A O 1
ATOM 668 N N . LYS A 1 94 ? 40.93700 48.60800 21.94000 1.000 45.86566 116 LYS A N 1
ATOM 669 C CA . LYS A 1 94 ? 41.05900 49.85100 22.69200 1.000 46.66423 116 LYS A CA 1
ATOM 670 C C . LYS A 1 94 ? 41.19100 49.50500 24.16400 1.000 49.30370 116 LYS A C 1
ATOM 671 O O . LYS A 1 94 ? 40.30900 48.84600 24.72700 1.000 45.74381 116 LYS A O 1
ATOM 677 N N . ASP A 1 95 ? 42.28300 49.95500 24.78300 1.000 46.39844 117 ASP A N 1
ATOM 678 C CA . ASP A 1 95 ? 42.44100 49.83000 26.22900 1.000 57.29428 117 ASP A CA 1
ATOM 679 C C . ASP A 1 95 ? 41.54700 50.85900 26.90800 1.000 59.19592 117 ASP A C 1
ATOM 680 O O . ASP A 1 95 ? 41.81400 52.06400 26.84000 1.000 62.33367 117 ASP A O 1
ATOM 685 N N . ILE A 1 96 ? 40.50700 50.37200 27.57700 1.000 58.15001 118 ILE A N 1
ATOM 686 C CA . ILE A 1 96 ? 39.51200 51.17900 28.26600 1.000 58.34386 118 ILE A CA 1
ATOM 687 C C . ILE A 1 96 ? 39.62000 51.00800 29.78100 1.000 62.41023 118 ILE A C 1
ATOM 688 O O . ILE A 1 96 ? 38.68600 51.33200 30.51100 1.000 65.89483 118 ILE A O 1
ATOM 693 N N . SER A 1 97 ? 40.75500 50.50400 30.26200 1.000 62.73224 119 SER A N 1
ATOM 694 C CA . SER A 1 97 ? 40.94900 50.30100 31.69100 1.000 63.21980 119 SER A CA 1
ATOM 695 C C . SER A 1 97 ? 40.92200 51.64900 32.39400 1.000 78.99449 119 SER A C 1
ATOM 696 O O . SER A 1 97 ? 41.65700 52.56200 32.02000 1.000 76.96552 119 SER A O 1
ATOM 699 N N . SER A 1 98 ? 40.08800 51.77900 33.41900 1.000 79.26383 120 SER A N 1
ATOM 700 C CA . SER A 1 98 ? 40.00500 53.05200 34.13100 1.000 76.05835 120 SER A CA 1
ATOM 701 C C . SER A 1 98 ? 40.86200 53.06900 35.39100 1.000 74.19472 120 SER A C 1
ATOM 702 O O . SER A 1 98 ? 41.90900 53.72400 35.42000 1.000 77.45040 120 SER A O 1
ATOM 705 N N . SER A 1 101 ? 48.98200 52.73000 36.91900 1.000 80.48391 123 SER A N 1
ATOM 706 C CA . SER A 1 101 ? 47.83300 52.11400 37.56600 1.000 83.89528 123 SER A CA 1
ATOM 707 C C . SER A 1 101 ? 48.20300 50.81600 38.27400 1.000 85.20242 123 SER A C 1
ATOM 708 O O . SER A 1 101 ? 47.37300 50.24300 38.98400 1.000 81.53564 123 SER A O 1
ATOM 711 N N . LYS A 1 102 ? 49.44600 50.35500 38.10800 1.000 80.02002 124 LYS A N 1
ATOM 712 C CA . LYS A 1 102 ? 49.74900 48.95600 38.37000 1.000 82.58731 124 LYS A CA 1
ATOM 713 C C . LYS A 1 102 ? 51.11700 48.79900 39.03100 1.000 78.47558 124 LYS A C 1
ATOM 714 O O . LYS A 1 102 ? 51.81400 49.76900 39.34200 1.000 74.53500 124 LYS A O 1
ATOM 720 N N . ASP A 1 103 ? 51.47000 47.53800 39.27100 1.000 83.31164 125 ASP A N 1
ATOM 721 C CA . ASP A 1 103 ? 52.80600 47.08400 39.63600 1.000 76.75756 125 ASP A CA 1
ATOM 722 C C . ASP A 1 103 ? 53.60500 46.60100 38.42400 1.000 73.86823 125 ASP A C 1
ATOM 723 O O . ASP A 1 103 ? 54.65300 45.96700 38.58600 1.000 63.00753 125 ASP A O 1
ATOM 728 N N . PHE A 1 104 ? 53.09100 46.82100 37.22100 1.000 66.21510 126 PHE A N 1
ATOM 729 C CA . PHE A 1 104 ? 53.78500 46.48800 35.98900 1.000 59.57524 126 PHE A CA 1
ATOM 730 C C . PHE A 1 104 ? 53.99500 47.78200 35.23200 1.000 60.10255 126 PHE A C 1
ATOM 731 O O . PHE A 1 104 ? 53.13900 48.67300 35.26300 1.000 63.58327 126 PHE A O 1
ATOM 739 N N . SER A 1 105 ? 55.14000 47.89200 34.56700 1.000 50.26642 127 SER A N 1
ATOM 740 C CA . SER A 1 105 ? 55.40900 49.09500 33.81100 1.000 52.23986 127 SER A CA 1
ATOM 741 C C . SER A 1 105 ? 54.48000 49.18100 32.60500 1.000 51.89007 127 SER A C 1
ATOM 742 O O . SER A 1 105 ? 53.80300 48.22300 32.23200 1.000 49.83103 127 SER A O 1
ATOM 745 N N . GLU A 1 106 ? 54.45400 50.36500 32.00200 1.000 40.88406 128 GLU A N 1
ATOM 746 C CA . GLU A 1 106 ? 53.69100 50.56300 30.78400 1.000 49.65892 128 GLU A CA 1
ATOM 747 C C . GLU A 1 106 ? 54.24400 49.71900 29.63300 1.000 55.39081 128 GLU A C 1
ATOM 748 O O . GLU A 1 106 ? 53.47700 49.27700 28.76300 1.000 47.08842 128 GLU A O 1
ATOM 754 N N . ALA A 1 107 ? 55.55800 49.44800 29.62800 1.000 48.75251 129 ALA A N 1
ATOM 755 C CA . ALA A 1 107 ? 56.13800 48.58600 28.59700 1.000 47.46963 129 ALA A CA 1
ATOM 756 C C . ALA A 1 107 ? 55.68600 47.13700 28.76900 1.000 48.60694 129 ALA A C 1
ATOM 757 O O . ALA A 1 107 ? 55.29500 46.47700 27.79400 1.000 45.61233 129 ALA A O 1
ATOM 759 N N . GLN A 1 108 ? 55.74900 46.62500 30.00300 1.000 43.59424 130 GLN A N 1
ATOM 760 C CA . GLN A 1 108 ? 55.23500 45.29200 30.30700 1.000 53.34319 130 GLN A CA 1
ATOM 761 C C . GLN A 1 108 ? 53.77600 45.15600 29.87600 1.000 45.54461 130 GLN A C 1
ATOM 762 O O . GLN A 1 108 ? 53.38200 44.16700 29.24700 1.000 46.55706 130 GLN A O 1
ATOM 768 N N . LEU A 1 109 ? 52.96000 46.14300 30.20900 1.000 42.65594 131 LEU A N 1
ATOM 769 C CA . LEU A 1 109 ? 51.55000 46.05500 29.86600 1.000 47.77307 131 LEU A CA 1
ATOM 770 C C . LEU A 1 109 ? 51.36200 46.05400 28.35200 1.000 45.64836 131 LEU A C 1
ATOM 771 O O . LEU A 1 109 ? 50.53900 45.29900 27.82200 1.000 42.01249 131 LEU A O 1
ATOM 776 N N . ARG A 1 110 ? 52.15600 46.85600 27.63700 1.000 42.50311 132 ARG A N 1
ATOM 777 C CA . ARG A 1 110 ? 52.07800 46.88900 26.17500 1.000 43.19700 132 ARG A CA 1
ATOM 778 C C . ARG A 1 110 ? 52.46900 45.54800 25.56300 1.000 43.48743 132 ARG A C 1
ATOM 779 O O . ARG A 1 110 ? 51.86100 45.09200 24.58300 1.000 44.12479 132 ARG A O 1
ATOM 787 N N . LEU A 1 111 ? 53.48800 44.90300 26.11600 1.000 43.19778 133 LEU A N 1
ATOM 788 C CA . LEU A 1 111 ? 53.88800 43.61500 25.56600 1.000 42.30438 133 LEU A CA 1
ATOM 789 C C . LEU A 1 111 ? 52.82900 42.55100 25.83100 1.000 40.58359 133 LEU A C 1
ATOM 790 O O . LEU A 1 111 ? 52.50300 41.76500 24.94100 1.000 37.07293 133 LEU A O 1
ATOM 795 N N . ILE A 1 112 ? 52.27600 42.52100 27.04600 1.000 40.13435 134 ILE A N 1
ATOM 796 C CA . ILE A 1 112 ? 51.19100 41.58700 27.34400 1.000 42.07824 134 ILE A CA 1
ATOM 797 C C . ILE A 1 112 ? 50.03100 41.81400 26.38400 1.000 42.21599 134 ILE A C 1
ATOM 798 O O . ILE A 1 112 ? 49.46300 40.86400 25.83400 1.000 46.24729 134 ILE A O 1
ATOM 803 N N . THR A 1 113 ? 49.69800 43.08100 26.13400 1.000 34.19793 135 THR A N 1
ATOM 804 C CA . THR A 1 113 ? 48.62500 43.40500 25.20600 1.000 37.76083 135 THR A CA 1
ATOM 805 C C . THR A 1 113 ? 48.92800 42.92200 23.79100 1.000 40.85565 135 THR A C 1
ATOM 806 O O . THR A 1 113 ? 48.02800 42.45300 23.08800 1.000 37.28426 135 THR A O 1
ATOM 810 N N . GLN A 1 114 ? 50.19300 42.97800 23.37100 1.000 40.29246 136 GLN A N 1
ATOM 811 C CA . GLN A 1 114 ? 50.53900 42.47900 22.04600 1.000 40.34074 136 GLN A CA 1
ATOM 812 C C . GLN A 1 114 ? 50.30700 40.97700 21.94600 1.000 40.41758 136 GLN A C 1
ATOM 813 O O . GLN A 1 114 ? 49.84800 40.48300 20.91200 1.000 44.21384 136 GLN A O 1
ATOM 819 N N . ILE A 1 115 ? 50.64600 40.22800 22.99700 1.000 39.16905 137 ILE A N 1
ATOM 820 C CA . ILE A 1 115 ? 50.37800 38.79100 22.98400 1.000 37.74419 137 ILE A CA 1
ATOM 821 C C . ILE A 1 115 ? 48.87700 38.52900 23.02300 1.000 37.81154 137 ILE A C 1
ATOM 822 O O . ILE A 1 115 ? 48.37400 37.63500 22.33200 1.000 39.26754 137 ILE A O 1
ATOM 827 N N . PHE A 1 116 ? 48.13100 39.31800 23.80800 1.000 33.69816 138 PHE A N 1
ATOM 828 C CA . PHE A 1 116 ? 46.67500 39.18700 23.81000 1.000 36.85453 138 PHE A CA 1
ATOM 829 C C . PHE A 1 116 ? 46.10300 39.40100 22.41100 1.000 44.83566 138 PHE A C 1
ATOM 830 O O . PHE A 1 116 ? 45.27800 38.60600 21.93300 1.000 34.05647 138 PHE A O 1
ATOM 838 N N . LYS A 1 117 ? 46.56600 40.45300 21.72200 1.000 35.75188 139 LYS A N 1
ATOM 839 C CA . LYS A 1 117 ? 46.07400 40.73600 20.37500 1.000 35.08743 139 LYS A CA 1
ATOM 840 C C . LYS A 1 117 ? 46.41100 39.61100 19.40600 1.000 41.21993 139 LYS A C 1
ATOM 841 O O . LYS A 1 117 ? 45.61300 39.28400 18.51900 1.000 40.22403 139 LYS A O 1
ATOM 847 N N . LEU A 1 118 ? 47.58200 39.00200 19.56600 1.000 37.30159 140 LEU A N 1
ATOM 848 C CA . LEU A 1 118 ? 47.94000 37.86600 18.72000 1.000 41.40841 140 LEU A CA 1
ATOM 849 C C . LEU A 1 118 ? 47.03200 36.67000 18.97700 1.000 38.82891 140 LEU A C 1
ATOM 850 O O . LEU A 1 118 ? 46.58300 36.00900 18.03100 1.000 42.33332 140 LEU A O 1
ATOM 855 N N . ASP A 1 119 ? 46.76300 36.36400 20.24900 1.000 36.74883 141 ASP A N 1
ATOM 856 C CA . ASP A 1 119 ? 45.81300 35.29600 20.56200 1.000 40.26401 141 ASP A CA 1
ATOM 857 C C . ASP A 1 119 ? 44.42800 35.60900 20.01200 1.000 39.48768 141 ASP A C 1
ATOM 858 O O . ASP A 1 119 ? 43.68900 34.69500 19.62400 1.000 40.00124 141 ASP A O 1
ATOM 863 N N . ALA A 1 120 ? 44.05900 36.89200 19.98100 1.000 37.72341 142 ALA A N 1
ATOM 864 C CA . ALA A 1 120 ? 42.71300 37.27200 19.58500 1.000 39.50440 142 ALA A CA 1
ATOM 865 C C . ALA A 1 120 ? 42.39800 36.88900 18.14800 1.000 43.37833 142 ALA A C 1
ATOM 866 O O . ALA A 1 120 ? 41.21600 36.78800 17.80300 1.000 39.67118 142 ALA A O 1
ATOM 868 N N . GLU A 1 121 ? 43.40900 36.69100 17.29800 1.000 34.76268 143 GLU A N 1
ATOM 869 C CA . GLU A 1 121 ? 43.18300 36.37300 15.89400 1.000 40.86897 143 GLU A CA 1
ATOM 870 C C . GLU A 1 121 ? 43.43700 34.90600 15.55800 1.000 46.58860 143 GLU A C 1
ATOM 871 O O . GLU A 1 121 ? 43.32500 34.52800 14.38500 1.000 38.34492 143 GLU A O 1
ATOM 877 N N . GLN A 1 122 ? 43.72400 34.06200 16.55300 1.000 39.13320 144 GLN A N 1
ATOM 878 C CA . GLN A 1 122 ? 43.99900 32.65600 16.26900 1.000 40.99797 144 GLN A CA 1
ATOM 879 C C . GLN A 1 122 ? 42.71600 31.93200 15.88000 1.000 45.14675 144 GLN A C 1
ATOM 880 O O . GLN A 1 122 ? 41.67300 32.09700 16.51400 1.000 41.72793 144 GLN A O 1
ATOM 886 N N . SER A 1 123 ? 42.80500 31.11500 14.83500 1.000 36.88915 145 SER A N 1
ATOM 887 C CA . SER A 1 123 ? 41.71700 30.22100 14.46400 1.000 37.21633 145 SER A CA 1
ATOM 888 C C . SER A 1 123 ? 41.58300 29.09600 15.48600 1.000 43.99839 145 SER A C 1
ATOM 889 O O . SER A 1 123 ? 42.58100 28.55400 15.95900 1.000 39.99018 145 SER A O 1
ATOM 892 N N . ARG A 1 124 ? 40.34700 28.74500 15.84300 1.000 35.94383 146 ARG A N 1
ATOM 893 C CA . ARG A 1 124 ? 40.14900 27.74700 16.88900 1.000 35.91667 146 ARG A CA 1
ATOM 894 C C . ARG A 1 124 ? 39.06400 26.75200 16.50500 1.000 37.64234 146 ARG A C 1
ATOM 895 O O . ARG A 1 124 ? 37.95700 27.13900 16.12000 1.000 40.87632 146 ARG A O 1
ATOM 903 N N . ARG A 1 125 ? 39.39200 25.47400 16.62200 1.000 37.99621 147 ARG A N 1
ATOM 904 C CA . ARG A 1 125 ? 38.42300 24.42300 16.39000 1.000 35.79660 147 ARG A CA 1
ATOM 905 C C . ARG A 1 125 ? 37.35200 24.45500 17.48500 1.000 35.29938 147 ARG A C 1
ATOM 906 O O . ARG A 1 125 ? 37.64800 24.66600 18.66100 1.000 36.12836 147 ARG A O 1
ATOM 914 N N . ILE A 1 126 ? 36.09800 24.26500 17.09600 1.000 38.97354 148 ILE A N 1
ATOM 915 C CA . ILE A 1 126 ? 34.97000 24.37100 18.02000 1.000 36.90553 148 ILE A CA 1
ATOM 916 C C . ILE A 1 126 ? 34.48900 22.97600 18.38900 1.000 43.30126 148 ILE A C 1
ATOM 917 O O . ILE A 1 126 ? 34.17400 22.16800 17.50800 1.000 42.94075 148 ILE A O 1
ATOM 922 N N . ASP A 1 127 ? 34.38700 22.70400 19.68800 1.000 36.92537 149 ASP A N 1
ATOM 923 C CA . ASP A 1 127 ? 33.81800 21.45500 20.17600 1.000 36.22370 149 ASP A CA 1
ATOM 924 C C . ASP A 1 127 ? 32.81600 21.75900 21.27400 1.000 39.38676 149 ASP A C 1
ATOM 925 O O . ASP A 1 127 ? 33.01900 22.68000 22.07200 1.000 36.55727 149 ASP A O 1
ATOM 930 N N . VAL A 1 128 ? 31.72200 20.99700 21.28900 1.000 43.28832 150 VAL A N 1
ATOM 931 C CA . VAL A 1 128 ? 30.65000 21.18300 22.26100 1.000 43.05660 150 VAL A CA 1
ATOM 932 C C . VAL A 1 128 ? 30.98500 20.39000 23.51400 1.000 37.44215 150 VAL A C 1
ATOM 933 O O . VAL A 1 128 ? 31.07400 19.16100 23.46900 1.000 50.05345 150 VAL A O 1
ATOM 937 N N . VAL A 1 129 ? 31.13500 21.07700 24.63700 1.000 34.64763 151 VAL A N 1
ATOM 938 C CA . VAL A 1 129 ? 31.38000 20.36800 25.89100 1.000 38.35765 151 VAL A CA 1
ATOM 939 C C . VAL A 1 129 ? 30.06400 19.96100 26.54300 1.000 41.96970 151 VAL A C 1
ATOM 940 O O . VAL A 1 129 ? 29.93700 18.84600 27.05700 1.000 43.24801 151 VAL A O 1
ATOM 944 N N . ASN A 1 130 ? 29.08100 20.85700 26.55500 1.000 41.70158 152 ASN A N 1
ATOM 945 C CA . ASN A 1 130 ? 27.71700 20.52600 26.96000 1.000 39.20038 152 ASN A CA 1
ATOM 946 C C . ASN A 1 130 ? 26.80500 21.62500 26.41000 1.000 41.72738 152 ASN A C 1
ATOM 947 O O . ASN A 1 130 ? 27.23600 22.46700 25.61400 1.000 46.35530 152 ASN A O 1
ATOM 952 N N . GLU A 1 131 ? 25.54400 21.62700 26.84100 1.000 42.29817 153 GLU A N 1
ATOM 953 C CA . GLU A 1 131 ? 24.54600 22.51900 26.25000 1.000 44.63209 153 GLU A CA 1
ATOM 954 C C . GLU A 1 131 ? 24.95300 23.98700 26.33100 1.000 46.32990 153 GLU A C 1
ATOM 955 O O . GLU A 1 131 ? 24.58900 24.78400 25.46000 1.000 51.45522 153 GLU A O 1
ATOM 961 N N . LYS A 1 132 ? 25.70600 24.37000 27.35700 1.000 41.37768 154 LYS A N 1
ATOM 962 C CA . LYS A 1 132 ? 26.05600 25.76700 27.57700 1.000 37.63977 154 LYS A CA 1
ATOM 963 C C . LYS A 1 132 ? 27.55500 26.02900 27.49900 1.000 38.79596 154 LYS A C 1
ATOM 964 O O . LYS A 1 132 ? 28.00500 27.10000 27.92100 1.000 41.63408 154 LYS A O 1
ATOM 970 N N . THR A 1 133 ? 28.34700 25.07400 27.01700 1.000 36.80818 155 THR A N 1
ATOM 971 C CA . THR A 1 133 ? 29.79100 25.18900 27.12700 1.000 33.72794 155 THR A CA 1
ATOM 972 C C . THR A 1 133 ? 30.44800 24.68100 25.85300 1.000 36.03042 155 THR A C 1
ATOM 973 O O . THR A 1 133 ? 30.18100 23.55600 25.41000 1.000 33.61785 155 THR A O 1
ATOM 977 N N . LEU A 1 134 ? 31.30800 25.51200 25.27100 1.000 30.71854 156 LEU A N 1
ATOM 978 C CA . LEU A 1 134 ? 32.09000 25.14600 24.10600 1.000 33.22870 156 LEU A CA 1
ATOM 979 C C . LEU A 1 134 ? 33.56900 25.23200 24.44800 1.000 37.37059 156 LEU A C 1
ATOM 980 O O . LEU A 1 134 ? 33.98800 26.03700 25.28800 1.000 40.21299 156 LEU A O 1
ATOM 985 N N . LEU A 1 135 ? 34.35600 24.40600 23.77600 1.000 30.14406 157 LEU A N 1
ATOM 986 C CA . LEU A 1 135 ? 35.79900 24.44400 23.88400 1.000 34.20575 157 LEU A CA 1
ATOM 987 C C . LEU A 1 135 ? 36.33600 24.89300 22.53300 1.000 37.11436 157 LEU A C 1
ATOM 988 O O . LEU A 1 135 ? 35.92500 24.36400 21.49300 1.000 36.26759 157 LEU A O 1
ATOM 993 N N . LEU A 1 136 ? 37.21000 25.90000 22.55100 1.000 31.23701 158 LEU A N 1
ATOM 994 C CA . LEU A 1 136 ? 37.82000 26.45400 21.34600 1.000 36.24875 158 LEU A CA 1
ATOM 995 C C . LEU A 1 136 ? 39.29800 26.11700 21.40000 1.000 39.69379 158 LEU A C 1
ATOM 996 O O . LEU A 1 136 ? 40.02700 26.69900 22.20500 1.000 42.76637 158 LEU A O 1
ATOM 1001 N N . THR A 1 137 ? 39.74800 25.20700 20.53200 1.000 39.12231 159 THR A N 1
ATOM 1002 C CA . THR A 1 137 ? 41.10600 24.66500 20.58900 1.000 38.56046 159 THR A CA 1
ATOM 1003 C C . THR A 1 137 ? 41.90400 25.10500 19.36300 1.000 35.72609 159 THR A C 1
ATOM 1004 O O . THR A 1 137 ? 41.44300 24.94600 18.22600 1.000 44.45160 159 THR A O 1
ATOM 1008 N N . SER A 1 138 ? 43.09900 25.63400 19.58800 1.000 42.52908 160 SER A N 1
ATOM 1009 C CA . SER A 1 138 ? 43.98600 26.00300 18.49100 1.000 46.87889 160 SER A CA 1
ATOM 1010 C C . SER A 1 138 ? 45.10200 24.98100 18.35500 1.000 42.55978 160 SER A C 1
ATOM 1011 O O . SER A 1 138 ? 45.37700 24.20100 19.27100 1.000 48.63687 160 SER A O 1
ATOM 1014 N N . LEU A 1 139 ? 45.77700 25.02200 17.20400 1.000 46.09345 161 LEU A N 1
ATOM 1015 C CA . LEU A 1 139 ? 46.85500 24.06900 16.95900 1.000 51.39699 161 LEU A CA 1
ATOM 1016 C C . LEU A 1 139 ? 48.02000 24.28100 17.92600 1.000 47.62855 161 LEU A C 1
ATOM 1017 O O . LEU A 1 139 ? 48.52000 23.31700 18.51800 1.000 51.00022 161 LEU A O 1
ATOM 1022 N N . ASN A 1 140 ? 48.41100 25.53600 18.17000 1.000 44.31443 162 ASN A N 1
ATOM 1023 C CA . ASN A 1 140 ? 49.60700 25.81600 18.95900 1.000 51.30341 162 ASN A CA 1
ATOM 1024 C C . ASN A 1 140 ? 49.42100 26.78900 20.11700 1.000 60.78432 162 ASN A C 1
ATOM 1025 O O . ASN A 1 140 ? 50.42000 27.15500 20.74400 1.000 65.89099 162 ASN A O 1
ATOM 1030 N N . HIS A 1 141 ? 48.20100 27.24900 20.40900 1.000 54.46435 163 HIS A N 1
ATOM 1031 C CA . HIS A 1 141 ? 48.00700 28.25600 21.45200 1.000 59.17432 163 HIS A CA 1
ATOM 1032 C C . HIS A 1 141 ? 47.02200 27.83900 22.53900 1.000 58.08662 163 HIS A C 1
ATOM 1033 O O . HIS A 1 141 ? 46.57200 28.69700 23.30500 1.000 64.16968 163 HIS A O 1
ATOM 1040 N N . GLY A 1 142 ? 46.65700 26.56800 22.62400 1.000 59.74643 164 GLY A N 1
ATOM 1041 C CA . GLY A 1 142 ? 45.82600 26.11600 23.73000 1.000 55.87124 164 GLY A CA 1
ATOM 1042 C C . GLY A 1 142 ? 44.33700 26.24700 23.46400 1.000 53.38089 164 GLY A C 1
ATOM 1043 O O . GLY A 1 142 ? 43.87000 26.37300 22.32400 1.000 46.07752 164 GLY A O 1
ATOM 1044 N N . SER A 1 143 ? 43.57800 26.24200 24.55900 1.000 48.60037 165 SER A N 1
ATOM 1045 C CA . SER A 1 143 ? 42.12600 26.21000 24.50400 1.000 49.02993 165 SER A CA 1
ATOM 1046 C C . SER A 1 143 ? 41.51600 27.36500 25.29100 1.000 40.55778 165 SER A C 1
ATOM 1047 O O . SER A 1 143 ? 42.02800 27.76900 26.33600 1.000 49.53914 165 SER A O 1
ATOM 1050 N N . THR A 1 144 ? 40.40600 27.87400 24.78400 1.000 34.07808 166 THR A N 1
ATOM 1051 C CA . THR A 1 144 ? 39.57500 28.85500 25.46100 1.000 34.65129 166 THR A CA 1
ATOM 1052 C C . THR A 1 144 ? 38.20100 28.23600 25.69400 1.000 36.48166 166 THR A C 1
ATOM 1053 O O . THR A 1 144 ? 37.67300 27.52400 24.83300 1.000 35.13929 166 THR A O 1
ATOM 1057 N N . VAL A 1 145 ? 37.62100 28.50500 26.84700 1.000 34.69369 167 VAL A N 1
ATOM 1058 C CA . VAL A 1 145 ? 36.32200 27.95500 27.18300 1.000 30.56321 167 VAL A CA 1
ATOM 1059 C C . VAL A 1 145 ? 35.29500 29.03900 26.93200 1.000 32.59729 167 VAL A C 1
ATOM 1060 O O . VAL A 1 145 ? 35.43400 30.16300 27.42500 1.000 36.02775 167 VAL A O 1
ATOM 1064 N N . LEU A 1 146 ? 34.26900 28.71700 26.16800 1.000 34.98761 168 LEU A N 1
ATOM 1065 C CA . LEU A 1 146 ? 33.14900 29.62600 25.94900 1.000 32.58628 168 LEU A CA 1
ATOM 1066 C C . LEU A 1 146 ? 31.93700 29.05500 26.67300 1.000 41.08085 168 LEU A C 1
ATOM 1067 O O . LEU A 1 146 ? 31.63500 27.86800 26.52200 1.000 39.71575 168 LEU A O 1
ATOM 1072 N N . PHE A 1 147 ? 31.25300 29.88700 27.46100 1.000 35.69186 169 PHE A N 1
ATOM 1073 C CA . PHE A 1 147 ? 30.10000 29.41700 28.20900 1.000 38.14933 169 PHE A CA 1
ATOM 1074 C C . PHE A 1 147 ? 29.05800 30.51900 28.35600 1.000 45.41668 169 PHE A C 1
ATOM 1075 O O . PHE A 1 147 ? 29.35200 31.71300 28.24300 1.000 37.96279 169 PHE A O 1
ATOM 1083 N N . ARG A 1 148 ? 27.82500 30.08400 28.59900 1.000 49.98837 170 ARG A N 1
ATOM 1084 C CA . ARG A 1 148 ? 26.68600 30.96200 28.81000 1.000 42.96671 170 ARG A CA 1
ATOM 1085 C C . ARG A 1 148 ? 25.88500 30.50400 30.01900 1.000 53.75284 170 ARG A C 1
ATOM 1086 O O . ARG A 1 148 ? 26.04900 29.39100 30.52200 1.000 44.69673 170 ARG A O 1
ATOM 1094 N N . ASN A 1 149 ? 25.02200 31.39900 30.48300 1.000 58.75738 171 ASN A N 1
ATOM 1095 C CA . ASN A 1 149 ? 24.17800 31.18600 31.65800 1.000 68.79436 171 ASN A CA 1
ATOM 1096 C C . ASN A 1 149 ? 22.92000 30.37300 31.39200 1.000 62.16950 171 ASN A C 1
ATOM 1097 O O . ASN A 1 149 ? 22.35900 30.39300 30.29100 1.000 58.09294 171 ASN A O 1
ATOM 1103 N N . MET B 1 1 ? 41.85500 30.45600 45.34700 1.000 76.27982 0 MET B N 1
ATOM 1104 C CA . MET B 1 1 ? 41.20300 29.48500 46.21600 1.000 63.91711 0 MET B CA 1
ATOM 1105 C C . MET B 1 1 ? 42.27900 28.69000 46.98100 1.000 62.52743 0 MET B C 1
ATOM 1106 O O . MET B 1 1 ? 43.40300 28.53700 46.49100 1.000 63.82310 0 MET B O 1
ATOM 1111 N N . SER B 1 2 ? 41.95400 28.20500 48.17900 1.000 53.57761 24 SER B N 1
ATOM 1112 C CA . SER B 1 2 ? 42.94100 27.47000 48.95900 1.000 48.08753 24 SER B CA 1
ATOM 1113 C C . SER B 1 2 ? 43.05400 26.03800 48.45500 1.000 41.72950 24 SER B C 1
ATOM 1114 O O . SER B 1 2 ? 42.11100 25.48700 47.88900 1.000 40.56275 24 SER B O 1
ATOM 1117 N N . ASP B 1 3 ? 44.21300 25.42000 48.71800 1.000 41.99263 25 ASP B N 1
ATOM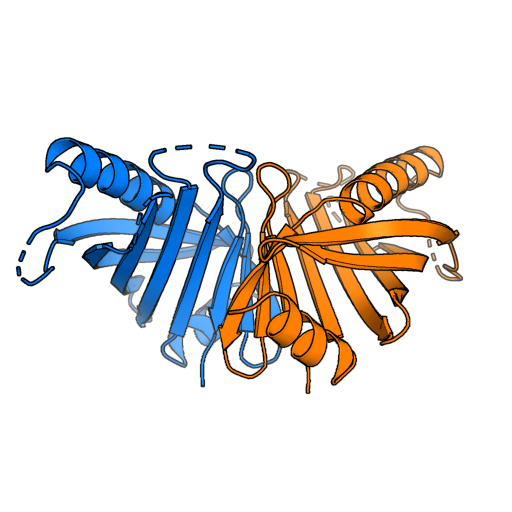 1118 C CA . ASP B 1 3 ? 44.41800 24.03000 48.32200 1.000 37.58607 25 ASP B CA 1
ATOM 1119 C C . ASP B 1 3 ? 43.38000 23.10900 48.95600 1.000 43.71701 25 ASP B C 1
ATOM 1120 O O . ASP B 1 3 ? 42.82500 22.23000 48.28500 1.000 43.96781 25 ASP B O 1
ATOM 1125 N N . LEU B 1 4 ? 43.07800 23.31400 50.24000 1.000 39.93558 26 LEU B N 1
ATOM 1126 C CA . LEU B 1 4 ? 42.08600 22.46100 50.89000 1.000 39.31613 26 LEU B CA 1
ATOM 1127 C C . LEU B 1 4 ? 40.68200 22.74300 50.37200 1.000 38.78799 26 LEU B C 1
ATOM 1128 O O . LEU B 1 4 ? 39.86600 21.82200 50.27200 1.000 40.46508 26 LEU B O 1
ATOM 1133 N N . LYS B 1 5 ? 40.37900 23.99500 50.03900 1.000 40.37856 27 LYS B N 1
ATOM 1134 C CA . LYS B 1 5 ? 39.07300 24.28900 49.45300 1.000 44.11273 27 LYS B CA 1
ATOM 1135 C C . LYS B 1 5 ? 38.91100 23.60400 48.10300 1.000 41.78770 27 LYS B C 1
ATOM 1136 O O . LYS B 1 5 ? 37.85200 23.03200 47.80800 1.000 38.70665 27 LYS B O 1
ATOM 1142 N N . VAL B 1 6 ? 39.95300 23.65300 47.26800 1.000 39.73769 28 VAL B N 1
ATOM 1143 C CA . VAL B 1 6 ? 39.87800 23.02600 45.95400 1.000 39.71891 28 VAL B CA 1
ATOM 1144 C C . VAL B 1 6 ? 39.66900 21.52600 46.08000 1.000 41.54341 28 VAL B C 1
ATOM 1145 O O . VAL B 1 6 ? 38.95300 20.92100 45.27500 1.000 38.90576 28 VAL B O 1
ATOM 1149 N N . GLU B 1 7 ? 40.31700 20.89300 47.06100 1.000 36.90377 29 GLU B N 1
ATOM 1150 C CA . GLU B 1 7 ? 40.14500 19.45400 47.23400 1.000 38.31186 29 GLU B CA 1
ATOM 1151 C C . GLU B 1 7 ? 38.71700 19.12100 47.61900 1.000 39.10116 29 GLU B C 1
ATOM 1152 O O . GLU B 1 7 ? 38.17000 18.10200 47.18400 1.000 41.31045 29 GLU B O 1
ATOM 1158 N N . GLN B 1 8 ? 38.09700 19.96600 48.43800 1.000 38.93064 30 GLN B N 1
ATOM 1159 C CA . GLN B 1 8 ? 36.71100 19.73000 48.81100 1.000 44.01405 30 GLN B CA 1
ATOM 1160 C C . GLN B 1 8 ? 35.79500 19.87900 47.60200 1.000 43.52841 30 GLN B C 1
ATOM 1161 O O . GLN B 1 8 ? 34.85300 19.09900 47.42800 1.000 42.38181 30 GLN B O 1
ATOM 1167 N N . VAL B 1 9 ? 36.05900 20.86900 46.75000 1.000 36.93893 31 VAL B N 1
ATOM 1168 C CA . VAL B 1 9 ? 35.29700 20.97700 45.51100 1.000 46.47471 31 VAL B CA 1
ATOM 1169 C C . VAL B 1 9 ? 35.44900 19.70600 44.69000 1.000 39.29349 31 VAL B C 1
ATOM 1170 O O . VAL B 1 9 ? 34.46600 19.14500 44.20900 1.000 41.36790 31 VAL B O 1
ATOM 1174 N N . LEU B 1 10 ? 36.68300 19.20900 44.55800 1.000 41.09660 32 LEU B N 1
ATOM 1175 C CA . LEU B 1 10 ? 36.93000 18.08000 43.66200 1.000 38.13827 32 LEU B CA 1
ATOM 1176 C C . LEU B 1 10 ? 36.31200 16.80100 44.19800 1.000 37.66625 32 LEU B C 1
ATOM 1177 O O . LEU B 1 10 ? 35.81200 15.97600 43.42400 1.000 38.03547 32 LEU B O 1
ATOM 1182 N N . THR B 1 11 ? 36.33000 16.61000 45.51300 1.000 38.10404 33 THR B N 1
ATOM 1183 C CA . THR B 1 11 ? 35.76200 15.38300 46.05100 1.000 39.58638 33 THR B CA 1
ATOM 1184 C C . THR B 1 11 ? 34.25500 15.46600 46.23000 1.000 41.69824 33 THR B C 1
ATOM 1185 O O . THR B 1 11 ? 33.64800 14.45400 46.58500 1.000 43.69996 33 THR B O 1
ATOM 1189 N N . SER B 1 12 ? 33.63100 16.62500 45.99300 1.000 43.80476 34 SER B N 1
ATOM 1190 C CA . SER B 1 12 ? 32.19900 16.74600 46.26900 1.000 44.30809 34 SER B CA 1
ATOM 1191 C C . SER B 1 12 ? 31.31500 16.06200 45.23400 1.000 44.38127 34 SER B C 1
ATOM 1192 O O . SER B 1 12 ? 30.14100 15.81900 45.52100 1.000 46.06120 34 SER B O 1
ATOM 1195 N N . ASN B 1 13 ? 31.82300 15.76500 44.04200 1.000 43.50437 35 ASN B N 1
ATOM 1196 C CA . ASN B 1 13 ? 31.01000 15.09500 43.03200 1.000 46.81156 35 ASN B CA 1
ATOM 1197 C C . ASN B 1 13 ? 31.92500 14.46100 41.99700 1.000 42.66908 35 ASN B C 1
ATOM 1198 O O . ASN B 1 13 ? 33.12300 14.74200 41.94900 1.000 40.78484 35 ASN B O 1
ATOM 1203 N N . GLU B 1 14 ? 31.34200 13.61100 41.15700 1.000 37.42504 36 GLU B N 1
ATOM 1204 C CA . GLU B 1 14 ? 32.07600 13.11600 40.00500 1.000 39.60969 36 GLU B CA 1
ATOM 1205 C C . GLU B 1 14 ? 32.08000 14.17800 38.90600 1.000 37.98845 36 GLU B C 1
ATOM 1206 O O . GLU B 1 14 ? 31.26100 15.10800 38.89900 1.000 42.12678 36 GLU B O 1
ATOM 1212 N N . TRP B 1 15 ? 33.02200 14.04800 37.97600 1.000 34.48458 37 TRP B N 1
ATOM 1213 C CA . TRP B 1 15 ? 33.24400 15.05800 36.94700 1.000 37.67954 37 TRP B CA 1
ATOM 1214 C C . TRP B 1 15 ? 33.29500 14.40500 35.57500 1.000 38.31748 37 TRP B C 1
ATOM 1215 O O . TRP B 1 15 ? 33.73300 13.26400 35.43300 1.000 33.63864 37 TRP B O 1
ATOM 1226 N N . GLN B 1 16 ? 32.84900 15.15100 34.56700 1.000 39.54046 38 GLN B N 1
ATOM 1227 C CA . GLN B 1 16 ? 33.08100 14.82000 33.17000 1.000 36.52383 38 GLN B CA 1
ATOM 1228 C C . GLN B 1 16 ? 34.18400 15.74300 32.68900 1.000 36.00286 38 GLN B C 1
ATOM 1229 O O . GLN B 1 16 ? 34.21000 16.91500 33.05600 1.000 40.69493 38 GLN B O 1
ATOM 1235 N N . SER B 1 17 ? 35.06600 15.23800 31.83700 1.000 34.38976 39 SER B N 1
ATOM 1236 C CA . SER B 1 17 ? 36.12500 16.08100 31.32000 1.000 34.64889 39 SER B CA 1
ATOM 1237 C C . SER B 1 17 ? 36.23000 15.92900 29.81500 1.000 40.90133 39 SER B C 1
ATOM 1238 O O . SER B 1 17 ? 35.84000 14.91500 29.23200 1.000 35.53247 39 SER B O 1
ATOM 1241 N N . THR B 1 18 ? 36.78300 16.97200 29.20600 1.000 31.23578 40 THR B N 1
ATOM 1242 C CA . THR B 1 18 ? 36.95700 17.05000 27.77200 1.000 38.55391 40 THR B CA 1
ATOM 1243 C C . THR B 1 18 ? 38.31200 17.67100 27.49900 1.000 43.53756 40 THR B C 1
ATOM 1244 O O . THR B 1 18 ? 38.65100 18.71000 28.08200 1.000 40.18661 40 THR B O 1
ATOM 1248 N N . MET B 1 19 ? 39.07200 17.03700 26.61600 1.000 36.34497 41 MET B N 1
ATOM 1249 C CA . MET B 1 19 ? 40.32800 17.59000 26.12400 1.000 36.37458 41 MET B CA 1
ATOM 1250 C C . MET B 1 19 ? 40.39000 17.33400 24.62600 1.000 40.66735 41 MET B C 1
ATOM 1251 O O . MET B 1 19 ? 40.14900 16.21000 24.17400 1.000 41.82868 41 MET B O 1
ATOM 1256 N N . VAL B 1 20 ? 40.68400 18.37100 23.85300 1.000 39.90881 42 VAL B N 1
ATOM 1257 C CA . VAL B 1 20 ? 40.78900 18.25600 22.40200 1.000 36.58340 42 VAL B CA 1
ATOM 1258 C C . VAL B 1 20 ? 42.22300 18.57000 22.02100 1.000 40.50120 42 VAL B C 1
ATOM 1259 O O . VAL B 1 20 ? 42.80200 19.54400 22.51700 1.000 38.21558 42 VAL B O 1
ATOM 1263 N N . THR B 1 21 ? 42.79800 17.73200 21.16900 1.000 35.34115 43 THR B N 1
ATOM 1264 C CA . THR B 1 21 ? 44.09800 17.98000 20.56200 1.000 37.65733 43 THR B CA 1
ATOM 1265 C C . THR B 1 21 ? 43.90700 18.00400 19.05300 1.000 40.38688 43 THR B C 1
ATOM 1266 O O . THR B 1 21 ? 43.46300 17.01100 18.46200 1.000 38.91561 43 THR B O 1
ATOM 1270 N N . VAL B 1 22 ? 44.19400 19.14600 18.44900 1.000 39.45787 44 VAL B N 1
ATOM 1271 C CA . VAL B 1 22 ? 44.21300 19.28200 17.00000 1.000 46.03134 44 VAL B CA 1
ATOM 1272 C C . VAL B 1 22 ? 45.60300 18.90200 16.50000 1.000 47.20160 44 VAL B C 1
ATOM 1273 O O . VAL B 1 22 ? 46.60500 19.44300 16.96300 1.000 45.26753 44 VAL B O 1
ATOM 1277 N N . ILE B 1 23 ? 45.65000 17.97100 15.55600 1.000 48.06761 45 ILE B N 1
ATOM 1278 C CA . ILE B 1 23 ? 46.90900 17.38500 15.09600 1.000 43.23476 45 ILE B CA 1
ATOM 1279 C C . ILE B 1 23 ? 47.30200 17.89800 13.71300 1.000 50.59958 45 ILE B C 1
ATOM 1280 O O . ILE B 1 23 ? 48.46300 18.26100 13.49200 1.000 46.55384 45 ILE B O 1
ATOM 1285 N N . THR B 1 24 ? 46.37000 17.93200 12.77400 1.000 48.93414 46 THR B N 1
ATOM 1286 C CA . THR B 1 24 ? 46.68200 18.51900 11.47700 1.000 59.93766 46 THR B CA 1
ATOM 1287 C C 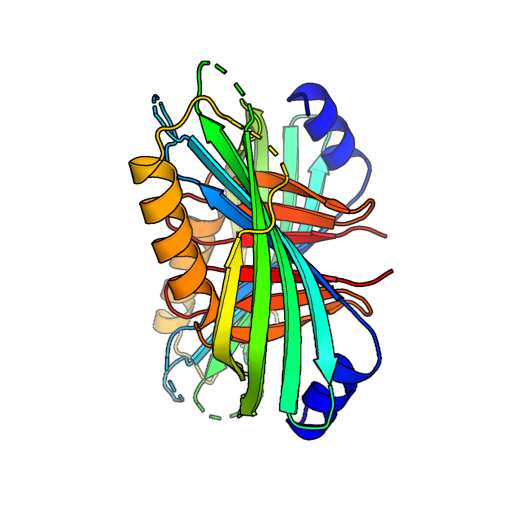. THR B 1 24 ? 46.00700 19.88100 11.33200 1.000 58.76388 46 THR B C 1
ATOM 1288 O O . THR B 1 24 ? 45.12400 20.05400 10.49300 1.000 73.75221 46 THR B O 1
ATOM 1292 N N . GLY B 1 33 ? 44.73400 8.15600 5.42300 1.000 82.97408 55 GLY B N 1
ATOM 1293 C CA . GLY B 1 33 ? 44.06600 8.52700 6.65700 1.000 73.95940 55 GLY B CA 1
ATOM 1294 C C . GLY B 1 33 ? 44.97700 8.92300 7.80800 1.000 71.26482 55 GLY B C 1
ATOM 1295 O O . GLY B 1 33 ? 45.10400 8.17900 8.78000 1.000 76.27422 55 GLY B O 1
ATOM 1296 N N . PRO B 1 34 ? 45.61300 10.08800 7.70500 1.000 61.62073 56 PRO B N 1
ATOM 1297 C CA . PRO B 1 34 ? 46.36300 10.62300 8.84600 1.000 71.86178 56 PRO B CA 1
ATOM 1298 C C . PRO B 1 34 ? 45.43600 11.17900 9.91600 1.000 70.46006 56 PRO B C 1
ATOM 1299 O O . PRO B 1 34 ? 44.32100 11.63000 9.64100 1.000 62.08351 56 PRO B O 1
ATOM 1303 N N . LEU B 1 35 ? 45.90400 11.10200 11.15900 1.000 64.01545 57 LEU B N 1
ATOM 1304 C CA . LEU B 1 35 ? 45.10500 11.50700 12.31100 1.000 60.04311 57 LEU B CA 1
ATOM 1305 C C . LEU B 1 35 ? 44.96000 13.02500 12.34800 1.000 51.67247 57 LEU B C 1
ATOM 1306 O O . LEU B 1 35 ? 45.96300 13.74100 12.39600 1.000 59.14220 57 LEU B O 1
ATOM 1311 N N . ARG B 1 36 ? 43.71600 13.52200 12.32900 1.000 52.27767 58 ARG B N 1
ATOM 1312 C CA . ARG B 1 36 ? 43.47500 14.96600 12.30400 1.000 53.62081 58 ARG B CA 1
ATOM 1313 C C . ARG B 1 36 ? 43.26500 15.54900 13.69500 1.000 43.60901 58 ARG B C 1
ATOM 1314 O O . ARG B 1 36 ? 43.63100 16.70200 13.93800 1.000 38.98170 58 ARG B O 1
ATOM 1322 N N . ARG B 1 37 ? 42.63700 14.80000 14.59900 1.000 39.23575 59 ARG B N 1
ATOM 1323 C CA . ARG B 1 37 ? 42.39600 15.32600 15.93300 1.000 39.01555 59 ARG B CA 1
ATOM 1324 C C . ARG B 1 37 ? 41.95100 14.19400 16.83600 1.000 40.35998 59 ARG B C 1
ATOM 1325 O O . ARG B 1 37 ? 41.42800 13.17500 16.36900 1.000 43.05607 59 ARG B O 1
ATOM 1333 N N . VAL B 1 38 ? 42.17900 14.38000 18.12900 1.000 38.90501 60 VAL B N 1
ATOM 1334 C CA . VAL B 1 38 ? 41.76500 13.43100 19.15500 1.000 37.85116 60 VAL B CA 1
ATOM 1335 C C . VAL B 1 38 ? 40.89600 14.16900 20.16500 1.000 36.93162 60 VAL B C 1
ATOM 1336 O O . VAL B 1 38 ? 41.23800 15.27900 20.58800 1.000 41.81480 60 VAL B O 1
ATOM 1340 N N . ASN B 1 39 ? 39.76200 13.57100 20.51900 1.000 37.27033 61 ASN B N 1
ATOM 1341 C CA . ASN B 1 39 ? 38.90200 14.06400 21.58400 1.000 35.97020 61 ASN B CA 1
ATOM 1342 C C . ASN B 1 39 ? 38.95300 13.06800 22.73100 1.000 44.11738 61 ASN B C 1
ATOM 1343 O O . ASN B 1 39 ? 38.52700 11.91400 22.57400 1.000 41.01137 61 ASN B O 1
ATOM 1348 N N . VAL B 1 40 ? 39.40800 13.51900 23.89500 1.000 35.80845 62 VAL B N 1
ATOM 1349 C CA . VAL B 1 40 ? 39.39300 12.69200 25.09500 1.000 40.96494 62 VAL B CA 1
ATOM 1350 C C . VAL B 1 40 ? 38.25400 13.16500 25.99500 1.000 41.17893 62 VAL B C 1
ATOM 1351 O O . VAL B 1 40 ? 38.23700 14.31900 26.44100 1.000 41.97227 62 VAL B O 1
ATOM 1355 N N . GLU B 1 41 ? 37.28500 12.28700 26.23100 1.000 33.51347 63 GLU B N 1
ATOM 1356 C CA . GLU B 1 41 ? 36.18300 12.52500 27.15300 1.000 38.31340 63 GLU B CA 1
ATOM 1357 C C . GLU B 1 41 ? 36.27000 11.50500 28.27900 1.000 37.02760 63 GLU B C 1
ATOM 1358 O O . GLU B 1 41 ? 36.29800 10.29900 28.02100 1.000 38.79320 63 GLU B O 1
ATOM 1364 N N . SER B 1 42 ? 36.30200 11.98200 29.52100 1.000 39.98689 64 SER B N 1
ATOM 1365 C CA . SER B 1 42 ? 36.52200 11.11400 30.67000 1.000 35.49144 64 SER B CA 1
ATOM 1366 C C . SER B 1 42 ? 35.44900 11.34900 31.71100 1.000 35.68047 64 SER B C 1
ATOM 1367 O O . SER B 1 42 ? 34.80400 12.39300 31.74200 1.000 38.05294 64 SER B O 1
ATOM 1370 N N . ASN B 1 43 ? 35.27500 10.35300 32.57000 1.000 33.70752 65 ASN B N 1
ATOM 1371 C CA . ASN B 1 43 ? 34.55500 10.49500 33.82400 1.000 32.81183 65 ASN B CA 1
ATOM 1372 C C . ASN B 1 43 ? 35.55500 10.23100 34.93400 1.000 37.90917 65 ASN B C 1
ATOM 1373 O O . ASN B 1 43 ? 36.27400 9.22600 34.89300 1.000 37.49955 65 ASN B O 1
ATOM 1378 N N . VAL B 1 44 ? 35.63600 11.12600 35.91000 1.000 28.90959 66 VAL B N 1
ATOM 1379 C CA . VAL B 1 44 ? 36.68000 10.98300 36.91900 1.000 38.13443 66 VAL B CA 1
ATOM 1380 C C . VAL B 1 44 ? 36.08200 11.20400 38.29400 1.000 35.24254 66 VAL B C 1
ATOM 1381 O O . VAL B 1 44 ? 35.21900 12.07200 38.48900 1.000 35.27744 66 VAL B O 1
ATOM 1385 N N . LYS B 1 45 ? 36.53800 10.40300 39.24600 1.000 32.87109 67 LYS B N 1
ATOM 1386 C CA . LYS B 1 45 ? 36.12500 10.50800 40.63200 1.000 36.71521 67 LYS B CA 1
ATOM 1387 C C . LYS B 1 45 ? 37.37100 10.68600 41.47900 1.000 38.66840 67 LYS B C 1
ATOM 1388 O O . LYS B 1 45 ? 38.22500 9.79700 41.52000 1.000 35.83362 67 LYS B O 1
ATOM 1394 N N . TYR B 1 46 ? 37.47700 11.83600 42.14000 1.000 39.08576 68 TYR B N 1
ATOM 1395 C CA . TYR B 1 46 ? 38.56100 12.09000 43.0760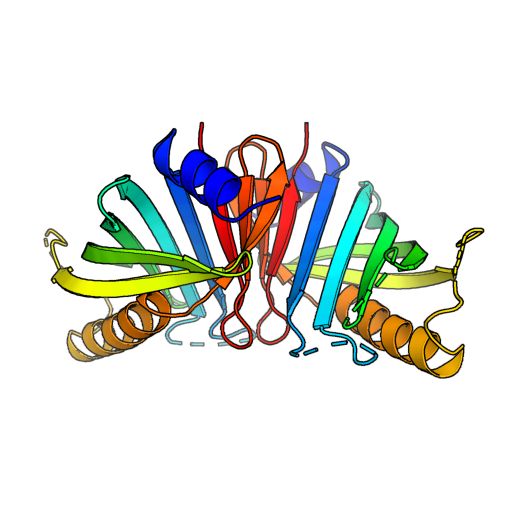0 1.000 36.82049 68 TYR B CA 1
ATOM 1396 C C . TYR B 1 46 ? 38.03400 11.70800 44.44900 1.000 43.85960 68 TYR B C 1
ATOM 1397 O O . TYR B 1 46 ? 37.11300 12.34500 44.96800 1.000 40.60167 68 TYR B O 1
ATOM 1406 N N . LEU B 1 47 ? 38.60700 10.70600 45.01800 1.000 37.14453 69 LEU B N 1
ATOM 1407 C CA . LEU B 1 47 ? 38.10700 10.16100 46.26900 1.000 45.06971 69 LEU B CA 1
ATOM 1408 C C . LEU B 1 47 ? 38.79100 10.85500 47.43800 1.000 46.51181 69 LEU B C 1
ATOM 1409 O O . LEU B 1 47 ? 39.97200 11.20200 47.34700 1.000 39.37607 69 LEU B O 1
ATOM 1414 N N . PRO B 1 48 ? 38.07600 11.03100 48.55500 1.000 48.45455 70 PRO B N 1
ATOM 1415 C CA . PRO B 1 48 ? 38.64000 11.80600 49.67000 1.000 46.53770 70 PRO B CA 1
ATOM 1416 C C . PRO B 1 48 ? 39.84700 11.16000 50.31400 1.000 42.26819 70 PRO B C 1
ATOM 1417 O O . PRO B 1 48 ? 40.60500 11.86700 50.98200 1.000 44.49639 70 PRO B O 1
ATOM 1421 N N . ASN B 1 49 ? 40.07500 9.86300 50.11500 1.000 41.53851 71 ASN B N 1
ATOM 1422 C CA . ASN B 1 49 ? 41.28500 9.22500 50.63500 1.000 52.68208 71 ASN B CA 1
ATOM 1423 C C . ASN B 1 49 ? 42.50000 9.40500 49.73300 1.000 49.57511 71 ASN B C 1
ATOM 1424 O O . ASN B 1 49 ? 43.50800 8.72900 49.95400 1.000 51.45907 71 ASN B O 1
ATOM 1429 N N . GLY B 1 50 ? 42.44900 10.27600 48.72600 1.000 50.71939 72 GLY B N 1
ATOM 1430 C CA . GLY B 1 50 ? 43.58500 10.45600 47.85100 1.000 39.76116 72 GLY B CA 1
ATOM 1431 C C . GLY B 1 50 ? 43.68300 9.49500 46.68200 1.000 43.82941 72 GLY B C 1
ATOM 1432 O O . GL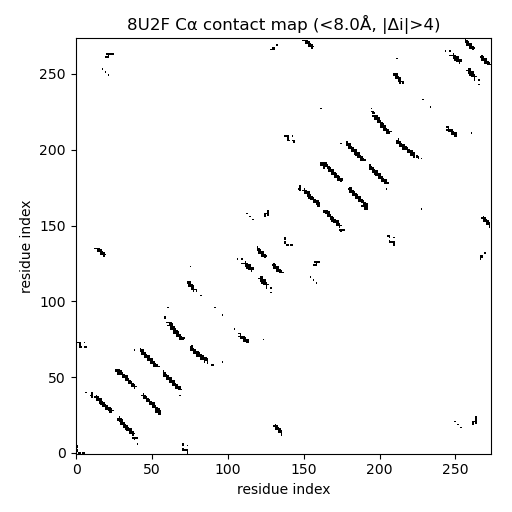Y B 1 50 ? 44.65200 9.58200 45.91500 1.000 41.02348 72 GLY B O 1
ATOM 1433 N N . ASP B 1 51 ? 42.73700 8.57600 46.52500 1.000 45.14089 73 ASP B N 1
ATOM 1434 C CA . ASP B 1 51 ? 42.66600 7.75300 45.32400 1.000 44.58133 73 ASP B CA 1
ATOM 1435 C C . ASP B 1 51 ? 41.77700 8.43800 44.29000 1.000 41.15868 73 ASP B C 1
ATOM 1436 O O . ASP B 1 51 ? 40.92900 9.26400 44.62400 1.000 41.66854 73 ASP B O 1
ATOM 1441 N N . TYR B 1 52 ? 41.99200 8.09900 43.01900 1.000 38.05948 74 TYR B N 1
ATOM 1442 C CA . TYR B 1 52 ? 41.06900 8.52700 41.97700 1.000 40.66353 74 TYR B CA 1
ATOM 1443 C C . TYR B 1 52 ? 40.82500 7.38200 41.00600 1.000 38.89775 74 TYR B C 1
ATOM 1444 O O . TYR B 1 52 ? 41.67000 6.49800 40.83100 1.000 40.35570 74 TYR B O 1
ATOM 1453 N N . ILE B 1 53 ? 39.66400 7.44000 40.35700 1.000 41.49209 75 ILE B N 1
ATOM 1454 C CA . ILE B 1 53 ? 39.25300 6.50400 39.31700 1.000 40.15094 75 ILE B CA 1
ATOM 1455 C C . ILE B 1 53 ? 38.85700 7.32500 38.10300 1.000 36.66959 75 ILE B C 1
ATOM 1456 O O . ILE B 1 53 ? 38.10200 8.29200 38.23500 1.000 36.50045 75 ILE B O 1
ATOM 1461 N N . ARG B 1 54 ? 39.33800 6.93200 36.92800 1.000 34.74747 76 ARG B N 1
ATOM 1462 C CA . ARG B 1 54 ? 39.09100 7.69600 35.71300 1.000 38.13702 76 ARG B CA 1
ATOM 1463 C C . ARG B 1 54 ? 38.91600 6.74300 34.53800 1.000 41.68900 76 ARG B C 1
ATOM 1464 O O . ARG B 1 54 ? 39.77800 5.89500 34.29700 1.000 41.81388 76 ARG B O 1
ATOM 1472 N N . VAL B 1 55 ? 37.82400 6.90400 33.79200 1.000 33.53463 77 VAL B N 1
ATOM 1473 C CA . VAL B 1 55 ? 37.53900 6.09000 32.61100 1.000 27.33775 77 VAL B CA 1
ATOM 1474 C C . VAL B 1 55 ? 37.45100 7.03100 31.41700 1.000 35.06001 77 VAL B C 1
ATOM 1475 O O . VAL B 1 55 ? 36.61700 7.94700 31.40100 1.000 34.38123 77 VAL B O 1
ATOM 1479 N N . SER B 1 56 ? 38.29400 6.81100 30.41800 1.000 35.66105 78 SER B N 1
ATOM 1480 C CA . SER B 1 56 ? 38.43900 7.74700 29.31200 1.000 35.32813 78 SER B CA 1
ATOM 1481 C C . SER B 1 56 ? 38.03600 7.10200 27.99800 1.000 36.90466 78 SER B C 1
ATOM 1482 O O . SER B 1 56 ? 38.39400 5.95000 27.71900 1.000 38.36228 78 SER B O 1
ATOM 1485 N N . ASN B 1 57 ? 37.29700 7.85100 27.19000 1.000 34.54046 79 ASN B N 1
ATOM 1486 C CA . ASN B 1 57 ? 37.04400 7.48500 25.80700 1.000 36.61609 79 ASN B CA 1
ATOM 1487 C C . ASN B 1 57 ? 37.92900 8.36700 24.96000 1.000 39.58403 79 ASN B C 1
ATOM 1488 O O . ASN B 1 57 ? 37.71300 9.58100 24.89500 1.000 39.61557 79 ASN B O 1
ATOM 1493 N N . ILE B 1 58 ? 38.92200 7.75900 24.32800 1.000 32.14498 80 ILE B N 1
ATOM 1494 C CA . ILE B 1 58 ? 39.83300 8.44900 23.43200 1.000 36.59043 80 ILE B CA 1
ATOM 1495 C C . ILE B 1 58 ? 39.28700 8.29500 22.01900 1.000 45.52462 80 ILE B C 1
ATOM 1496 O O . ILE B 1 58 ? 39.36100 7.21600 21.42600 1.000 39.11560 80 ILE B O 1
ATOM 1501 N N . LYS B 1 59 ? 38.74600 9.37600 21.48000 1.000 35.62323 81 LYS B N 1
ATOM 1502 C CA . LYS B 1 59 ? 38.06900 9.36700 20.19200 1.000 42.62952 81 LYS B CA 1
ATOM 1503 C C . LYS B 1 59 ? 39.00500 9.89200 19.10800 1.000 41.92478 81 LYS B C 1
ATOM 1504 O O . LYS B 1 59 ? 39.55700 10.99200 19.23300 1.000 41.74384 81 LYS B O 1
ATOM 1510 N N . LEU B 1 60 ? 39.18500 9.10300 18.05100 1.000 47.43333 82 LEU B N 1
ATOM 1511 C CA . LEU B 1 60 ? 40.16900 9.37500 17.01000 1.000 44.79710 82 LEU B CA 1
ATOM 1512 C C . LEU B 1 60 ? 39.47500 9.71700 15.70000 1.000 43.53557 82 LEU B C 1
ATOM 1513 O O . LEU B 1 60 ? 38.61300 8.96800 15.23400 1.000 46.69562 82 LEU B O 1
ATOM 1518 N N . PHE B 1 61 ? 39.88600 10.81700 15.08500 1.000 44.63722 83 PHE B N 1
ATOM 1519 C CA . PHE B 1 61 ? 39.31200 11.27200 13.82300 1.000 49.63347 83 PHE B CA 1
ATOM 1520 C C . PHE B 1 61 ? 40.42400 11.28700 12.78700 1.000 48.94340 83 PHE B C 1
ATOM 1521 O O . PHE B 1 61 ? 41.32100 12.13400 12.84100 1.000 54.08717 83 PHE B O 1
ATOM 1529 N N . ALA B 1 62 ? 40.34900 10.36200 11.83900 1.000 51.39134 84 ALA B N 1
ATOM 1530 C CA . ALA B 1 62 ? 41.28500 10.28200 10.72900 1.000 66.18296 84 ALA B CA 1
ATOM 1531 C C . ALA B 1 62 ? 40.62100 10.74600 9.44300 1.000 71.13876 84 ALA B C 1
ATOM 1532 O O . ALA B 1 62 ? 39.46300 10.41200 9.17300 1.000 69.35999 84 ALA B O 1
ATOM 1534 N N . GLN B 1 63 ? 41.37400 11.50100 8.64800 1.000 71.43610 85 GLN B N 1
ATOM 1535 C CA . GLN B 1 63 ? 40.86700 12.00100 7.37800 1.000 86.30269 85 GLN B CA 1
ATOM 1536 C C . GLN B 1 63 ? 40.52800 10.83900 6.45100 1.000 84.19875 85 GLN B C 1
ATOM 1537 O O . GLN B 1 63 ? 41.28700 9.87300 6.33000 1.000 81.08826 85 GLN B O 1
ATOM 1543 N N . ALA B 1 67 ? 33.56300 6.94500 9.99700 1.000 77.66541 89 ALA B N 1
ATOM 1544 C CA . ALA B 1 67 ? 33.34300 6.16000 11.20300 1.000 80.31134 89 ALA B CA 1
ATOM 1545 C C . ALA B 1 67 ? 34.51700 6.40100 12.14900 1.000 90.67043 89 ALA B C 1
ATOM 1546 O O . ALA B 1 67 ? 35.64800 5.97900 11.88300 1.000 82.46341 89 ALA B O 1
ATOM 1548 N N . GLU B 1 68 ? 34.23200 7.09900 13.23700 1.000 83.20424 90 GLU B N 1
ATOM 1549 C CA . GLU B 1 68 ? 35.17600 7.40000 14.30000 1.000 69.36313 90 GLU B CA 1
ATOM 1550 C C . GLU B 1 68 ? 35.60500 6.14300 15.05400 1.000 73.94801 90 GLU B C 1
ATOM 1551 O O . GLU B 1 68 ? 34.82400 5.20600 15.24200 1.000 78.62767 90 GLU B O 1
ATOM 1557 N N . SER B 1 69 ? 36.85900 6.13200 15.50000 1.000 65.73816 91 SER B N 1
ATOM 1558 C CA . SER B 1 69 ? 37.40100 5.01100 16.25300 1.000 58.79844 91 SER B CA 1
ATOM 1559 C C . SER B 1 69 ? 37.61200 5.46200 17.69200 1.000 54.28384 91 SER B C 1
ATOM 1560 O O . SER B 1 69 ? 37.92400 6.62800 17.95000 1.000 47.85546 91 SER B O 1
ATOM 1563 N N . THR B 1 70 ? 37.45600 4.52900 18.62800 1.000 45.25552 92 THR B N 1
ATOM 1564 C CA . THR B 1 70 ? 37.44400 4.88100 20.04100 1.000 50.52447 92 THR B CA 1
ATOM 1565 C C . THR B 1 70 ? 38.24700 3.88300 20.85700 1.000 49.56638 92 THR B C 1
ATOM 1566 O O . THR B 1 70 ? 38.06600 2.67000 20.72400 1.000 55.19248 92 THR B O 1
ATOM 1570 N N . ILE B 1 71 ? 39.12100 4.40600 21.71000 1.000 41.02535 93 ILE B N 1
ATOM 1571 C CA . ILE B 1 71 ? 39.87900 3.62400 22.67000 1.000 39.73030 93 ILE B CA 1
ATOM 1572 C C . ILE B 1 71 ? 39.31800 3.92700 24.04500 1.000 37.48355 93 ILE B C 1
ATOM 1573 O O . ILE B 1 71 ? 39.19200 5.09700 24.41700 1.000 40.18374 93 ILE B O 1
ATOM 1578 N N . ASN B 1 72 ? 38.95500 2.88900 24.78400 1.000 37.73853 94 ASN B N 1
ATOM 1579 C CA . ASN B 1 72 ? 38.43600 3.04100 26.13800 1.000 37.80494 94 ASN B CA 1
ATOM 1580 C C . ASN B 1 72 ? 39.50500 2.58600 27.12100 1.000 41.06835 94 ASN B C 1
ATOM 1581 O O . ASN B 1 72 ? 40.01200 1.46500 27.01200 1.000 41.94677 94 ASN B O 1
ATOM 1586 N N . ILE B 1 73 ? 39.83900 3.44000 28.07900 1.000 36.06967 95 ILE B N 1
ATOM 1587 C CA . ILE B 1 73 ? 40.90800 3.16300 29.03000 1.000 33.60405 95 ILE B CA 1
ATOM 1588 C C . ILE B 1 73 ? 40.41200 3.41500 30.44400 1.000 41.09159 95 ILE B C 1
ATOM 1589 O O . ILE B 1 73 ? 39.85200 4.47900 30.73900 1.000 41.21743 95 ILE B O 1
ATOM 1594 N N . SER B 1 74 ? 40.62800 2.43500 31.31600 1.000 40.97817 96 SER B N 1
ATOM 1595 C CA . SER B 1 74 ? 40.34600 2.54100 32.73500 1.000 40.18809 96 SER B CA 1
ATOM 1596 C C . SER B 1 74 ? 41.64000 2.80000 33.49200 1.000 48.25610 96 SER B C 1
ATOM 1597 O O . SER B 1 74 ? 42.66800 2.17200 33.22700 1.000 45.09793 96 SER B O 1
ATOM 1600 N N . GLU B 1 75 ? 41.57500 3.70800 34.45400 1.000 40.52852 97 GLU B N 1
ATOM 1601 C CA . GLU B 1 75 ? 42.77300 4.26900 35.04800 1.000 42.38574 97 GLU B CA 1
ATOM 1602 C C . GLU B 1 75 ? 42.54700 4.43600 36.53800 1.000 44.28083 97 GLU B C 1
ATOM 1603 O O . GLU B 1 75 ? 41.44100 4.78000 36.96100 1.000 39.93629 97 GLU B O 1
ATOM 1609 N N . LYS B 1 76 ? 43.58300 4.16100 37.33100 1.000 42.18656 98 LYS B N 1
ATOM 1610 C CA . LYS B 1 76 ? 43.53800 4.40300 38.76600 1.000 45.62028 98 LYS B CA 1
ATOM 1611 C C . LYS B 1 76 ? 44.86000 5.02100 39.20000 1.000 37.77771 98 LYS B C 1
ATOM 1612 O O . LYS B 1 76 ? 45.89200 4.82400 38.55600 1.000 41.81522 98 LYS B O 1
ATOM 1618 N N . GLY B 1 77 ? 44.81400 5.78900 40.28300 1.000 36.68816 99 GLY B N 1
ATOM 1619 C CA . GLY B 1 77 ? 46.02900 6.34800 40.84000 1.000 37.65302 99 GLY B CA 1
ATOM 1620 C C . GLY B 1 77 ? 45.74400 7.19300 42.06200 1.000 40.31789 99 GLY B C 1
ATOM 1621 O O . GLY B 1 77 ? 44.71300 7.03400 42.72200 1.000 34.86371 99 GLY B O 1
ATOM 1622 N N . ARG B 1 78 ? 46.69100 8.07800 42.36100 1.000 36.30225 100 ARG B N 1
ATOM 1623 C CA . ARG B 1 78 ? 46.64900 8.98700 43.49900 1.000 40.94792 100 ARG B CA 1
ATOM 1624 C C . ARG B 1 78 ? 46.65100 10.42900 43.00900 1.000 37.84965 100 ARG B C 1
ATOM 1625 O O . ARG B 1 78 ? 47.23300 10.74500 41.96900 1.000 38.50211 100 ARG B O 1
ATOM 1633 N N . TRP B 1 79 ? 46.02400 11.30900 43.78000 1.000 36.63028 101 TRP B N 1
ATOM 1634 C CA . TRP B 1 79 ? 45.93000 12.70900 43.40900 1.000 42.35936 101 TRP B CA 1
ATOM 1635 C C . TRP B 1 79 ? 46.05200 13.57900 44.64900 1.000 40.21481 101 TRP B C 1
ATOM 1636 O O . TRP B 1 79 ? 45.81300 13.13100 45.77000 1.000 39.85783 101 TRP B O 1
ATOM 1647 N N . GLU B 1 80 ? 46.40000 14.84200 44.43100 1.000 36.54360 102 GLU B N 1
ATOM 1648 C CA . GLU B 1 80 ? 46.40300 15.82300 45.50600 1.000 36.32160 102 GLU B CA 1
ATOM 1649 C C . GLU B 1 80 ? 46.41400 17.19000 44.86000 1.000 38.11145 102 GLU B C 1
ATOM 1650 O O . GLU B 1 80 ? 46.74200 17.32000 43.67700 1.000 42.48734 102 GLU B O 1
ATOM 1656 N N . VAL B 1 81 ? 46.05400 18.21000 45.64100 1.000 38.11875 103 VAL B N 1
ATOM 1657 C CA . VAL B 1 81 ? 46.15600 19.60100 45.20700 1.000 39.15757 103 VAL B CA 1
ATOM 1658 C C . VAL B 1 81 ? 47.28900 20.27100 45.98500 1.000 48.17627 103 VAL B C 1
ATOM 1659 O O . VAL B 1 81 ? 47.35200 20.16700 47.21400 1.000 44.04746 103 VAL B O 1
ATOM 1663 N N . SER B 1 82 ? 48.20800 20.92200 45.26300 1.000 39.30744 104 SER B N 1
ATOM 1664 C CA . SER B 1 82 ? 49.34500 21.60500 45.87400 1.000 40.94547 104 SER B CA 1
ATOM 1665 C C . SER B 1 82 ? 49.61600 22.90000 45.12100 1.000 43.76231 104 SER B C 1
ATOM 1666 O O . SER B 1 82 ? 49.88900 22.86900 43.91900 1.000 45.28835 104 SER B O 1
ATOM 1669 N N . ASP B 1 83 ? 49.53500 24.03300 45.83000 1.000 43.98778 105 ASP B N 1
ATOM 1670 C CA . ASP B 1 83 ? 49.72800 25.35600 45.23000 1.000 47.21064 105 ASP B CA 1
ATOM 1671 C C . ASP B 1 83 ? 48.77400 25.56700 44.05700 1.000 48.97433 105 ASP B C 1
ATOM 1672 O O . ASP B 1 83 ? 49.15100 26.10100 43.01100 1.000 48.28262 105 ASP B O 1
ATOM 1677 N N . ASN B 1 84 ? 47.52500 25.13700 44.24000 1.000 48.04162 106 ASN B N 1
ATOM 1678 C CA . ASN B 1 84 ? 46.47000 25.21200 43.23200 1.000 42.28539 106 ASN B CA 1
ATOM 1679 C C . ASN B 1 84 ? 46.79000 24.39700 41.97900 1.000 43.57815 106 ASN B C 1
ATOM 1680 O O . ASN B 1 84 ? 46.18700 24.62200 40.92100 1.000 43.45179 106 ASN B O 1
ATOM 1685 N N . TYR B 1 85 ? 47.71400 23.44100 42.06300 1.000 36.56214 107 TYR B N 1
ATOM 1686 C CA . TYR B 1 85 ? 47.93300 22.49300 40.98100 1.000 32.52484 107 TYR B CA 1
ATOM 1687 C C . TYR B 1 85 ? 47.33300 21.15600 41.37300 1.000 41.06932 107 TYR B C 1
ATOM 1688 O O . TYR B 1 85 ? 47.46600 20.71500 42.51400 1.000 43.04974 107 TYR B O 1
ATOM 1697 N N . LEU B 1 86 ? 46.68100 20.51100 40.42300 1.000 41.23328 108 LEU B N 1
ATOM 1698 C CA . LEU B 1 86 ? 46.24100 19.14000 40.60100 1.000 36.45336 108 LEU B CA 1
ATOM 1699 C C . LEU B 1 86 ? 47.38600 18.22400 40.20000 1.000 35.62407 108 LEU B C 1
ATOM 1700 O O . LEU B 1 86 ? 47.78400 18.20900 39.03400 1.000 35.79146 108 LEU B O 1
ATOM 1705 N N . LEU B 1 87 ? 47.92000 17.47900 41.16200 1.000 38.01582 109 LEU B N 1
ATOM 1706 C CA . LEU B 1 87 ? 49.00900 16.54200 40.91000 1.000 39.62105 109 LEU B CA 1
ATOM 1707 C C . LEU B 1 87 ? 48.42900 15.14000 40.86100 1.000 38.66081 109 LEU B C 1
ATOM 1708 O O . LEU B 1 87 ? 47.63200 14.76300 41.72300 1.000 45.41438 109 LEU B O 1
ATOM 1713 N N . VAL B 1 88 ? 48.83700 14.37100 39.86900 1.000 40.23222 110 VAL B N 1
ATOM 1714 C CA . VAL B 1 88 ? 48.23000 13.07600 39.60900 1.000 41.95616 110 VAL B CA 1
ATOM 1715 C C . VAL B 1 88 ? 49.35800 12.08400 39.38500 1.000 43.90221 110 VAL B C 1
ATOM 1716 O O . VAL B 1 88 ? 50.30500 12.37800 38.65400 1.000 46.91675 110 VAL B O 1
ATOM 1720 N N . SER B 1 89 ? 49.25400 10.91800 40.01600 1.000 43.31863 111 SER B N 1
ATOM 1721 C CA . SER B 1 89 ? 50.23700 9.84900 39.85500 1.000 38.07185 111 SER B CA 1
ATOM 1722 C C . SER B 1 89 ? 49.48500 8.57000 39.53200 1.000 39.07273 111 SER B C 1
ATOM 1723 O O . SER B 1 89 ? 49.06400 7.83600 40.44100 1.000 36.71487 111 SER B O 1
ATOM 1726 N N . PRO B 1 90 ? 49.29200 8.26600 38.24800 1.000 37.66536 112 PRO B N 1
ATOM 1727 C CA . PRO B 1 90 ? 48.55700 7.06100 37.86800 1.000 40.23889 112 PRO B CA 1
ATOM 1728 C C . PRO B 1 90 ? 49.30500 5.82100 38.32600 1.000 43.65819 112 PRO B C 1
ATOM 1729 O O . PRO B 1 90 ? 50.51900 5.71900 38.16100 1.000 45.55451 112 PRO B O 1
ATOM 1733 N N . SER B 1 91 ? 48.56900 4.86800 38.87600 1.000 43.28461 113 SER B N 1
ATOM 1734 C CA . SER B 1 91 ? 49.17000 3.60800 39.27100 1.000 44.10186 113 SER B CA 1
ATOM 1735 C C . SER B 1 91 ? 48.87400 2.48000 38.29000 1.000 52.10862 113 SER B C 1
ATOM 1736 O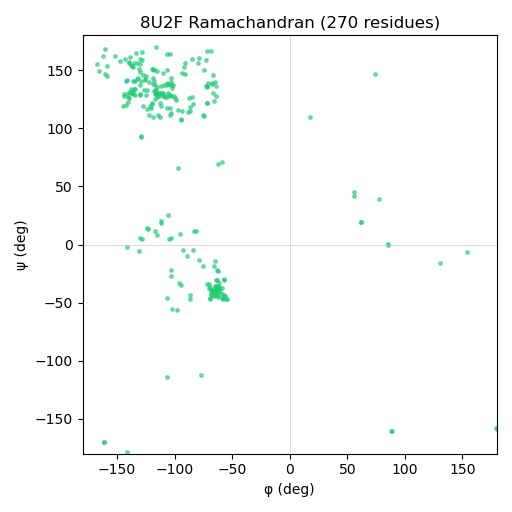 O . SER B 1 91 ? 49.60500 1.48700 38.28700 1.000 52.09096 113 SER B O 1
ATOM 1739 N N . GLU B 1 92 ? 47.81200 2.58000 37.48700 1.000 41.68087 114 GLU B N 1
ATOM 1740 C CA . GLU B 1 92 ? 47.54000 1.53400 36.50900 1.000 42.44676 114 GLU B CA 1
ATOM 1741 C C . GLU B 1 92 ? 46.61800 2.04100 35.40100 1.000 51.39254 114 GLU B C 1
ATOM 1742 O O . GLU B 1 92 ? 45.75300 2.90100 35.62000 1.000 40.21374 114 GLU B O 1
ATOM 1748 N N . PHE B 1 93 ? 46.84700 1.51000 34.19900 1.000 42.31937 115 PHE B N 1
ATOM 1749 C CA . PHE B 1 93 ? 46.01400 1.75000 33.02800 1.000 47.82689 115 PHE B CA 1
ATOM 1750 C C . PHE B 1 93 ? 45.57900 0.41500 32.45300 1.000 45.12364 115 PHE B C 1
ATOM 1751 O O . PHE B 1 93 ? 46.37000 -0.53000 32.40200 1.000 41.58701 115 PHE B O 1
ATOM 1759 N N . LYS B 1 94 ? 44.34100 0.34800 31.98700 1.000 41.87952 116 LYS B N 1
ATOM 1760 C CA . LYS B 1 94 ? 43.87200 -0.84300 31.29500 1.000 38.03289 116 LYS B CA 1
ATOM 1761 C C . LYS B 1 94 ? 43.00800 -0.45000 30.11100 1.000 46.92873 116 LYS B C 1
ATOM 1762 O O . LYS B 1 94 ? 42.05300 0.32300 30.25700 1.000 44.47924 116 LYS B O 1
ATOM 1768 N N . ASP B 1 95 ? 43.37500 -0.96300 28.93800 1.000 51.87568 117 ASP B N 1
ATOM 1769 C CA . ASP B 1 95 ? 42.56200 -0.82200 27.73500 1.000 49.55494 117 ASP B CA 1
ATOM 1770 C C . ASP B 1 95 ? 41.37700 -1.78300 27.83900 1.000 50.35836 117 ASP B C 1
ATOM 1771 O O . ASP B 1 95 ? 41.54600 -3.00400 27.77800 1.000 51.22326 117 ASP B O 1
ATOM 1776 N N . ILE B 1 96 ? 40.17600 -1.23500 27.98900 1.000 43.84897 118 ILE B N 1
ATOM 1777 C CA . ILE B 1 96 ? 38.97300 -2.03400 28.14800 1.000 58.20810 118 ILE B CA 1
ATOM 1778 C C . ILE B 1 96 ? 38.06000 -1.91100 26.93000 1.000 52.18544 118 ILE B C 1
ATOM 1779 O O . ILE B 1 96 ? 36.87700 -2.17600 27.02800 1.000 56.39686 118 ILE B O 1
ATOM 1784 N N . SER B 1 97 ? 38.58600 -1.48500 25.78600 1.000 51.92005 119 SER B N 1
ATOM 1785 C CA . SER B 1 97 ? 37.74300 -1.38400 24.60300 1.000 51.33422 119 SER B CA 1
ATOM 1786 C C . SER B 1 97 ? 37.27700 -2.77200 24.17500 1.000 55.12044 119 SER B C 1
ATOM 1787 O O . SER B 1 97 ? 38.08400 -3.69400 24.02600 1.000 58.00539 119 SER B O 1
ATOM 1790 N N . SER B 1 98 ? 35.96600 -2.94900 24.08100 1.000 61.40258 120 SER B N 1
ATOM 1791 C CA . SER B 1 98 ? 35.38500 -4.09800 23.40700 1.000 72.34572 120 SER B CA 1
ATOM 1792 C C . SER B 1 98 ? 34.81700 -3.67700 22.05300 1.000 78.60442 120 SER B C 1
ATOM 1793 O O . SER B 1 98 ? 33.87600 -4.29300 21.53800 1.000 80.78372 120 SER B O 1
ATOM 1796 N N . SER B 1 99 ? 35.36600 -2.59800 21.49600 1.000 78.60624 121 SER B N 1
ATOM 1797 C CA . SER B 1 99 ? 34.88100 -1.97200 20.27400 1.000 69.10516 121 SER B CA 1
ATOM 1798 C C . SER B 1 99 ? 35.30100 -2.75400 19.02600 1.000 78.16157 121 SER B C 1
ATOM 1799 O O . SER B 1 99 ? 36.30200 -3.47900 19.02800 1.000 81.47223 121 SER B O 1
ATOM 1802 N N . SER B 1 101 ? 39.33900 0.48600 15.69800 1.000 79.40717 123 SER B N 1
ATOM 1803 C CA . SER B 1 101 ? 40.00300 -0.80000 15.88800 1.000 76.60778 123 SER B CA 1
ATOM 1804 C C . SER B 1 101 ? 40.51500 -1.32900 14.55500 1.000 80.74581 123 SER B C 1
ATOM 1805 O O . SER B 1 101 ? 41.34700 -2.23300 14.51800 1.000 81.18255 123 SER B O 1
ATOM 1808 N N . LYS B 1 102 ? 40.01500 -0.75700 13.45800 1.000 75.40511 124 LYS B N 1
ATOM 1809 C CA . LYS B 1 102 ? 40.40700 -1.19200 12.12600 1.000 76.41312 124 LYS B CA 1
ATOM 1810 C C . LYS B 1 102 ? 40.81500 -0.08900 11.16300 1.000 66.82046 124 LYS B C 1
ATOM 1811 O O . LYS B 1 102 ? 41.26300 -0.41500 10.05900 1.000 76.15670 124 LYS B O 1
ATOM 1817 N N . ASP B 1 103 ? 40.69000 1.18600 11.51700 1.000 63.48578 125 ASP B N 1
ATOM 1818 C CA . ASP B 1 103 ? 41.36600 2.18100 10.69700 1.000 65.34642 125 ASP B CA 1
ATOM 1819 C C . ASP B 1 103 ? 42.75100 2.51400 11.22300 1.000 58.84145 125 ASP B C 1
ATOM 1820 O O . ASP B 1 103 ? 43.48400 3.26400 10.56900 1.000 64.19868 125 ASP B O 1
ATOM 1825 N N . PHE B 1 104 ? 43.13700 1.95900 12.36600 1.000 52.34235 126 PHE B N 1
ATOM 1826 C CA . PHE B 1 104 ? 44.45800 2.20100 12.91600 1.000 55.54093 126 PHE B CA 1
ATOM 1827 C C . PHE B 1 104 ? 45.11700 0.87200 13.25100 1.000 56.35834 126 PHE B C 1
ATOM 1828 O O . PHE B 1 104 ? 44.45500 -0.05200 13.73300 1.000 58.65206 126 PHE B O 1
ATOM 1836 N N . SER B 1 105 ? 46.41800 0.77200 12.99100 1.000 48.98045 127 SER B N 1
ATOM 1837 C CA . SER B 1 105 ? 47.15200 -0.42500 13.36500 1.000 40.02470 127 SER B CA 1
ATOM 1838 C C . SER B 1 105 ? 47.33600 -0.47600 14.87900 1.000 41.42070 127 SER B C 1
ATOM 1839 O O . SER B 1 105 ? 47.15900 0.51600 15.59200 1.000 50.47189 127 SER B O 1
ATOM 1842 N N . GLU B 1 106 ? 47.73600 -1.64700 15.36400 1.000 40.87442 128 GLU B N 1
ATOM 1843 C CA . GLU B 1 106 ? 48.04300 -1.79000 16.78000 1.000 41.21958 128 GLU B CA 1
ATOM 1844 C C . GLU B 1 106 ? 49.21700 -0.90900 17.19800 1.000 54.94450 128 GLU B C 1
ATOM 1845 O O . GLU B 1 106 ? 49.27200 -0.44800 18.34900 1.000 45.69957 128 GLU B O 1
ATOM 1851 N N . ALA B 1 107 ? 50.15500 -0.65600 16.28400 1.000 42.43125 129 ALA B N 1
ATOM 1852 C CA . ALA B 1 107 ? 51.27600 0.21900 16.60400 1.000 53.16511 129 ALA B CA 1
ATOM 1853 C C . ALA B 1 107 ? 50.80800 1.65900 16.75900 1.000 42.39100 129 ALA B C 1
ATOM 1854 O O . ALA B 1 107 ? 51.19600 2.34700 17.71000 1.000 37.97983 129 ALA B O 1
ATOM 1856 N N . GLN B 1 108 ? 49.97200 2.12600 15.82500 1.000 46.81239 130 GLN B N 1
ATOM 1857 C CA . GLN B 1 108 ? 49.38900 3.46100 15.92000 1.000 39.72833 130 GLN B CA 1
ATOM 1858 C C . GLN B 1 108 ? 48.66200 3.64700 17.24400 1.000 43.19570 130 GLN B C 1
ATOM 1859 O O . GLN B 1 108 ? 48.84200 4.66500 17.92800 1.000 38.52950 130 GLN B O 1
ATOM 1865 N N . LEU B 1 109 ? 47.82900 2.66500 17.61900 1.000 42.41616 131 LEU B N 1
ATOM 1866 C CA . LEU B 1 109 ? 47.04900 2.76400 18.85600 1.000 45.77064 131 LEU B CA 1
ATOM 1867 C C . LEU B 1 109 ? 47.94700 2.76400 20.09100 1.000 39.58772 131 LEU B C 1
ATOM 1868 O O . LEU B 1 109 ? 47.70800 3.52500 21.03900 1.000 45.65504 131 LEU B O 1
ATOM 1873 N N . ARG B 1 110 ? 48.99600 1.94100 20.10400 1.000 39.20794 132 ARG B N 1
ATOM 1874 C CA . ARG B 1 110 ? 49.89900 1.96100 21.25300 1.000 34.29143 132 ARG B CA 1
ATOM 1875 C C . ARG B 1 110 ? 50.55000 3.33200 21.40000 1.000 33.68245 132 ARG B C 1
ATOM 1876 O O . ARG B 1 110 ? 50.74500 3.82400 22.51500 1.000 40.57394 132 ARG B O 1
ATOM 1884 N N . LEU B 1 111 ? 50.89500 3.96500 20.28000 1.000 38.47974 133 LEU B N 1
ATOM 1885 C CA . LEU B 1 111 ? 51.53300 5.27300 20.35100 1.000 43.05982 133 LEU B CA 1
ATOM 1886 C C . LEU B 1 111 ? 50.56300 6.33400 20.86200 1.000 42.21875 133 LEU B C 1
ATOM 1887 O O . LEU B 1 111 ? 50.94500 7.21100 21.64500 1.000 35.86938 133 LEU B O 1
ATOM 1892 N N . ILE B 1 112 ? 49.31200 6.29800 20.39700 1.000 39.59624 134 ILE B N 1
ATOM 1893 C CA . ILE B 1 112 ? 48.30400 7.21700 20.92700 1.000 41.01102 134 ILE B CA 1
ATOM 1894 C C . ILE B 1 112 ? 48.12200 6.99200 22.41900 1.000 40.34455 134 ILE B C 1
ATOM 1895 O O . ILE B 1 112 ? 47.98000 7.94500 23.19900 1.000 39.60015 134 ILE B O 1
ATOM 1900 N N . THR B 1 113 ? 48.10900 5.72200 22.83500 1.000 39.19649 135 THR B N 1
ATOM 1901 C CA . THR B 1 113 ? 47.97000 5.39500 24.24800 1.000 42.01086 135 THR B CA 1
ATOM 1902 C C . THR B 1 113 ? 49.15100 5.89800 25.07300 1.000 41.43308 135 THR B C 1
ATOM 1903 O O . THR B 1 113 ? 48.97500 6.30800 26.22500 1.000 41.32527 135 THR B O 1
ATOM 1907 N N . GLN B 1 114 ? 50.36600 5.87200 24.51400 1.000 38.51183 136 GLN B N 1
ATOM 1908 C CA . GLN B 1 114 ? 51.50000 6.40600 25.26600 1.000 41.59796 136 GLN B CA 1
ATOM 1909 C C . GLN B 1 114 ? 51.34700 7.90200 25.50700 1.000 42.55312 136 GLN B C 1
ATOM 1910 O O . GLN B 1 114 ? 51.71200 8.41300 26.57400 1.000 40.41704 136 GLN B O 1
ATOM 1916 N N . ILE B 1 115 ? 50.85600 8.63200 24.51300 1.000 36.69757 137 ILE B N 1
ATOM 1917 C CA . ILE B 1 115 ? 50.69500 10.07100 24.69000 1.000 39.63305 137 ILE B CA 1
ATOM 1918 C C . ILE B 1 115 ? 49.59300 10.36600 25.69800 1.000 40.03364 137 ILE B C 1
ATOM 1919 O O . ILE B 1 115 ? 49.71600 11.28000 26.52500 1.000 40.78020 137 ILE B O 1
ATOM 1924 N N . PHE B 1 116 ? 48.50800 9.58700 25.65400 1.000 37.34474 138 PHE B N 1
ATOM 1925 C CA . PHE B 1 116 ? 47.45000 9.71400 26.65000 1.000 36.15522 138 PHE B CA 1
ATOM 1926 C C . PHE B 1 116 ? 47.99400 9.49600 28.05600 1.000 38.27010 138 PHE B C 1
ATOM 1927 O O . PHE B 1 116 ? 47.69900 10.26900 28.97300 1.000 39.05587 138 PHE B O 1
ATOM 1935 N N . LYS B 1 117 ? 48.79600 8.43900 28.24500 1.000 35.66953 139 LYS B N 1
ATOM 1936 C CA . LYS B 1 117 ? 49.34200 8.16500 29.56800 1.000 34.77822 139 LYS B CA 1
ATOM 1937 C C . LYS B 1 117 ? 50.29200 9.27000 30.01500 1.000 41.40519 139 LYS B C 1
ATOM 1938 O O . LYS B 1 117 ? 50.33200 9.61000 31.20400 1.000 38.79090 139 LYS B O 1
ATOM 1944 N N . LEU B 1 118 ? 51.05800 9.84400 29.07700 1.000 31.05589 140 LEU B N 1
ATOM 1945 C CA . LEU B 1 118 ? 51.91700 10.97000 29.42800 1.000 36.90935 140 LEU B CA 1
ATOM 1946 C C . LEU B 1 118 ? 51.08500 12.15200 29.89800 1.000 35.55508 140 LEU B C 1
ATOM 1947 O O . LEU B 1 118 ? 51.39700 12.77400 30.91600 1.000 44.27231 140 LEU B O 1
ATOM 1952 N N . ASP B 1 119 ? 50.01000 12.46500 29.16800 1.000 37.75079 141 ASP B N 1
ATOM 1953 C CA . ASP B 1 119 ? 49.10800 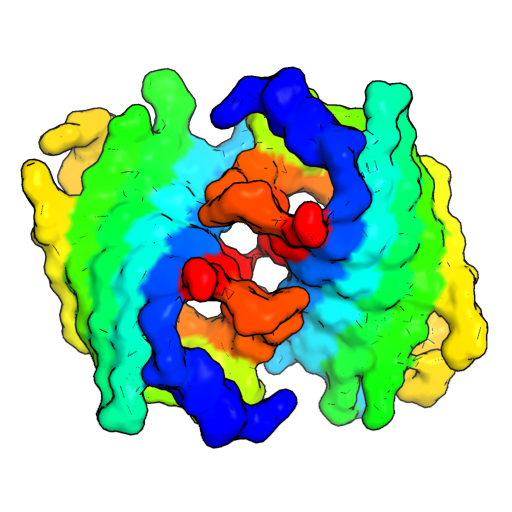13.53700 29.58700 1.000 39.84932 141 ASP B CA 1
ATOM 1954 C C . ASP B 1 119 ? 48.46900 13.23400 30.93000 1.000 41.72830 141 ASP B C 1
ATOM 1955 O O . ASP B 1 119 ? 48.29400 14.13800 31.75200 1.000 39.04495 141 ASP B O 1
ATOM 1960 N N . ALA B 1 120 ? 48.14900 11.95800 31.18200 1.000 39.84939 142 ALA B N 1
ATOM 1961 C CA . ALA B 1 120 ? 47.39900 11.59300 32.38000 1.000 38.18639 142 ALA B CA 1
ATOM 1962 C C . ALA B 1 120 ? 48.15200 11.93400 33.66000 1.000 42.99162 142 ALA B C 1
ATOM 1963 O O . ALA B 1 120 ? 47.52100 12.15500 34.69900 1.000 44.82748 142 ALA B O 1
ATOM 1965 N N . GLU B 1 121 ? 49.47600 12.05300 33.60400 1.000 39.47071 143 GLU B N 1
ATOM 1966 C CA . GLU B 1 121 ? 50.25400 12.33900 34.79900 1.000 43.04720 143 GLU B CA 1
ATOM 1967 C C . GLU B 1 121 ? 50.71400 13.78800 34.87300 1.000 39.16719 143 GLU B C 1
ATOM 1968 O O . GLU B 1 121 ? 51.45400 14.13900 35.79300 1.000 39.43712 143 GLU B O 1
ATOM 1974 N N . GLN B 1 122 ? 50.27900 14.63900 33.94600 1.000 39.76153 144 GLN B N 1
ATOM 1975 C CA . GLN B 1 122 ? 50.70600 16.03400 33.95800 1.000 48.25254 144 GLN B CA 1
ATOM 1976 C C . GLN B 1 122 ? 50.06200 16.80100 35.10800 1.000 47.00052 144 GLN B C 1
ATOM 1977 O O . GLN B 1 122 ? 48.87000 16.65800 35.38200 1.000 35.96414 144 GLN B O 1
ATOM 1983 N N . SER B 1 123 ? 50.86400 17.61100 35.79600 1.000 38.17345 145 SER B N 1
ATOM 1984 C CA . SER B 1 123 ? 50.31700 18.52900 36.78000 1.000 39.62331 145 SER B CA 1
ATOM 1985 C C . SER B 1 123 ? 49.59300 19.66200 36.06900 1.000 43.67924 145 SER B C 1
ATOM 1986 O O . SER B 1 123 ? 50.10200 20.21200 35.09200 1.000 39.41339 145 SER B O 1
ATOM 1989 N N . ARG B 1 124 ? 48.40900 20.02900 36.56800 1.000 42.57444 146 ARG B N 1
ATOM 1990 C CA . ARG B 1 124 ? 47.59100 21.03800 35.90700 1.000 39.67024 146 ARG B CA 1
ATOM 1991 C C . ARG B 1 124 ? 47.04100 22.04100 36.90800 1.000 41.11599 146 ARG B C 1
ATOM 1992 O O . ARG B 1 124 ? 46.40900 21.66800 37.90600 1.000 45.35998 146 ARG B O 1
ATOM 2000 N N . ARG B 1 125 ? 47.25600 23.31100 36.60800 1.000 39.14390 147 ARG B N 1
ATOM 2001 C CA . ARG B 1 125 ? 46.71200 24.39200 37.40800 1.000 43.06471 147 ARG B CA 1
ATOM 2002 C C . ARG B 1 125 ? 45.18900 24.43700 37.28000 1.000 38.83808 147 ARG B C 1
ATOM 2003 O O . ARG B 1 125 ? 44.63400 24.27000 36.19000 1.000 37.65473 147 ARG B O 1
ATOM 2011 N N . ILE B 1 126 ? 44.51400 24.66300 38.40800 1.000 40.62927 148 ILE B N 1
ATOM 2012 C CA . ILE B 1 126 ? 43.05700 24.61900 38.49600 1.000 38.13778 148 ILE B CA 1
ATOM 2013 C C . ILE B 1 126 ? 42.51900 26.03500 38.56200 1.000 40.64858 148 ILE B C 1
ATOM 2014 O O . ILE B 1 126 ? 42.95000 26.82900 39.40300 1.000 42.14519 148 ILE B O 1
ATOM 2019 N N . ASP B 1 127 ? 41.56400 26.34400 37.69000 1.000 39.24796 149 ASP B N 1
ATOM 2020 C CA . ASP B 1 127 ? 40.86200 27.62100 37.71200 1.000 40.24064 149 ASP B CA 1
ATOM 2021 C C . ASP B 1 127 ? 39.36000 27.38400 37.61700 1.000 45.34250 149 ASP B C 1
ATOM 2022 O O . ASP B 1 127 ? 38.91100 26.47200 36.91400 1.000 41.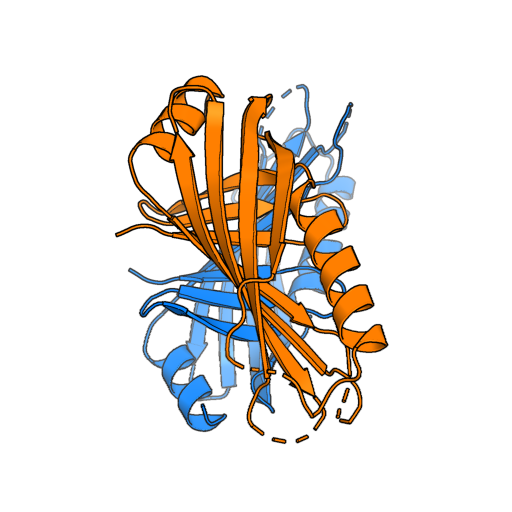25861 149 ASP B O 1
ATOM 2027 N N . VAL B 1 128 ? 38.59500 28.20100 38.33500 1.000 39.52556 150 VAL B N 1
ATOM 2028 C CA . VAL B 1 128 ? 37.14100 28.11800 38.32900 1.000 43.28559 150 VAL B CA 1
ATOM 2029 C C . VAL B 1 128 ? 36.61000 28.89300 37.13100 1.000 44.85472 150 VAL B C 1
ATOM 2030 O O . VAL B 1 128 ? 36.89100 30.08700 36.97700 1.000 43.45382 150 VAL B O 1
ATOM 2034 N N . VAL B 1 129 ? 35.88200 28.20500 36.25900 1.000 36.80006 151 VAL B N 1
ATOM 2035 C CA . VAL B 1 129 ? 35.21600 28.87000 35.14600 1.000 38.03331 151 VAL B CA 1
ATOM 2036 C C . VAL B 1 129 ? 33.85000 29.39300 35.57000 1.000 42.18043 151 VAL B C 1
ATOM 2037 O O . VAL B 1 129 ? 33.50000 30.54600 35.31200 1.000 43.97701 151 VAL B O 1
ATOM 2041 N N . ASN B 1 130 ? 33.06800 28.56500 36.25000 1.000 40.75279 152 ASN B N 1
ATOM 2042 C CA . ASN B 1 130 ? 31.79900 28.98700 36.82500 1.000 40.80763 152 ASN B CA 1
ATOM 2043 C C . ASN B 1 130 ? 31.43100 27.96200 37.88800 1.000 43.01318 152 ASN B C 1
ATOM 2044 O O . ASN B 1 130 ? 32.23100 27.08400 38.22700 1.000 45.40907 152 ASN B O 1
ATOM 2049 N N . GLU B 1 131 ? 30.20300 28.05800 38.39600 1.000 37.20603 153 GLU B N 1
ATOM 2050 C CA . GLU B 1 131 ? 29.78000 27.20600 39.50500 1.000 43.22370 153 GLU B CA 1
ATOM 2051 C C . GLU B 1 131 ? 29.92500 25.72300 39.18600 1.000 38.73088 153 GLU B C 1
ATOM 2052 O O . GLU B 1 131 ? 30.14200 24.91600 40.09400 1.000 47.93049 153 GLU B O 1
ATOM 2058 N N . LYS B 1 132 ? 29.81200 25.33500 37.91500 1.000 34.23995 154 LYS B N 1
ATOM 2059 C CA . LYS B 1 132 ? 29.80600 23.91900 37.55700 1.000 35.69693 154 LYS B CA 1
ATOM 2060 C C . LYS B 1 132 ? 31.00500 23.50700 36.70400 1.000 40.30282 154 LYS B C 1
ATOM 2061 O O . LYS B 1 132 ? 31.04500 22.36600 36.22300 1.000 38.51488 154 LYS B O 1
ATOM 2067 N N . THR B 1 133 ? 31.98700 24.38200 36.51600 1.000 32.82179 155 THR B N 1
ATOM 2068 C CA . THR B 1 133 ? 32.98900 24.17700 35.47800 1.000 32.78369 155 THR B CA 1
ATOM 2069 C C . THR B 1 133 ? 34.35800 24.60900 35.96800 1.000 36.88955 155 THR B C 1
ATOM 2070 O O . THR B 1 133 ? 34.50700 25.72200 36.49200 1.000 30.41624 155 THR B O 1
ATOM 2074 N N . LEU B 1 134 ? 35.34400 23.72100 35.79500 1.000 34.30667 156 LEU B N 1
ATOM 2075 C CA . LEU B 1 134 ? 36.73700 23.99000 36.10700 1.000 34.18489 156 LEU B CA 1
ATOM 2076 C C . LEU B 1 134 ? 37.58600 23.85300 34.85000 1.000 36.56731 156 LEU B C 1
ATOM 2077 O O . LEU B 1 134 ? 37.24700 23.09600 33.92900 1.000 36.56279 156 LEU B O 1
ATOM 2082 N N . LEU B 1 135 ? 38.68100 24.60800 34.81600 1.000 31.79099 157 LEU B N 1
ATOM 2083 C CA . LEU B 1 135 ? 39.68200 24.55400 33.75700 1.000 34.70385 157 LEU B CA 1
ATOM 2084 C C . LEU B 1 135 ? 41.00400 24.07700 34.35400 1.000 40.17863 157 LEU B C 1
ATOM 2085 O O . LEU B 1 135 ? 41.42600 24.58900 35.39600 1.000 36.65449 157 LEU B O 1
ATOM 2090 N N . LEU B 1 136 ? 41.63400 23.07800 33.71900 1.000 37.74504 158 LEU B N 1
ATOM 2091 C CA . LEU B 1 136 ? 42.90800 22.49800 34.16300 1.000 36.12421 158 LEU B CA 1
ATOM 2092 C C . LEU B 1 136 ? 43.97500 22.81000 33.12100 1.000 39.91242 158 LEU B C 1
ATOM 2093 O O . LEU B 1 136 ? 43.93200 22.26500 32.01500 1.000 37.15377 158 LEU B O 1
ATOM 2098 N N . THR B 1 137 ? 44.93300 23.66900 33.47300 1.000 36.66733 159 THR B N 1
ATOM 2099 C CA . THR B 1 137 ? 45.89500 24.21500 32.51600 1.000 40.19654 159 THR B CA 1
ATOM 2100 C C . THR B 1 137 ? 47.32800 23.78700 32.84900 1.000 40.76485 159 THR B C 1
ATOM 2101 O O . THR B 1 137 ? 47.78500 23.95700 33.98300 1.000 36.87382 159 THR B O 1
ATOM 2105 N N . SER B 1 138 ? 48.04200 23.26000 31.85700 1.000 40.09020 160 SER B N 1
ATOM 2106 C CA . SER B 1 138 ? 49.44900 22.90900 32.01400 1.000 44.70476 160 SER B CA 1
ATOM 2107 C C . SER B 1 138 ? 50.35400 23.90000 31.28900 1.000 45.44928 160 SER B C 1
ATOM 2108 O O . SER B 1 138 ? 49.92100 24.66200 30.42100 1.000 45.86364 160 SER B O 1
ATOM 2111 N N . LEU B 1 139 ? 51.64100 23.86000 31.63800 1.000 44.55180 161 LEU B N 1
ATOM 2112 C CA . LEU B 1 139 ? 52.58700 24.79800 31.03900 1.000 53.39567 161 LEU B CA 1
ATOM 2113 C C . LEU B 1 139 ? 52.77100 24.54100 29.54200 1.000 56.00358 161 LEU B C 1
ATOM 2114 O O . LEU B 1 139 ? 52.79200 25.48600 28.74500 1.000 48.88760 161 LEU B O 1
ATOM 2119 N N . ASN B 1 140 ? 52.88600 23.26900 29.13800 1.000 48.05650 162 ASN B N 1
ATOM 2120 C CA . ASN B 1 140 ? 53.18600 22.91000 27.75500 1.000 54.14447 162 ASN B CA 1
ATOM 2121 C C . ASN B 1 140 ? 52.24800 21.86900 27.15900 1.000 58.69781 162 ASN B C 1
ATOM 2122 O O . ASN B 1 140 ? 52.50800 21.39600 26.04400 1.000 64.48967 162 ASN B O 1
ATOM 2127 N N . HIS B 1 141 ? 51.19300 21.46500 27.86100 1.000 53.38168 163 HIS B N 1
ATOM 2128 C CA . HIS B 1 141 ? 50.35400 20.38000 27.36400 1.000 64.77766 163 HIS B CA 1
ATOM 2129 C C . HIS B 1 141 ? 48.88800 20.77900 27.20700 1.000 61.81326 163 HIS B C 1
ATOM 2130 O O . HIS B 1 141 ? 48.03500 19.89600 27.05400 1.000 61.22143 163 HIS B O 1
ATOM 2137 N N . GLY B 1 142 ? 48.56600 22.07400 27.25700 1.000 55.64144 164 GLY B N 1
ATOM 2138 C CA . GLY B 1 142 ? 47.20500 22.53400 26.97100 1.000 62.75422 164 GLY B CA 1
ATOM 2139 C C . GLY B 1 142 ? 46.27300 22.56700 28.17600 1.000 56.65289 164 GLY B C 1
ATOM 2140 O O . GLY B 1 142 ? 46.69400 22.60000 29.33600 1.000 52.81615 164 GLY B O 1
ATOM 2141 N N . SER B 1 143 ? 44.96900 22.57600 27.87700 1.000 48.22701 165 SER B N 1
ATOM 2142 C CA . SER B 1 143 ? 43.93000 22.69000 28.89400 1.000 49.02032 165 SER B CA 1
ATOM 2143 C C . SER B 1 143 ? 42.90700 21.56400 28.75100 1.000 48.62461 165 SER B C 1
ATOM 2144 O O . SER B 1 143 ? 42.62400 21.08800 27.64600 1.000 45.16996 165 SER B O 1
ATOM 2147 N N . THR B 1 144 ? 42.39000 21.11900 29.89400 1.000 35.98713 166 THR B N 1
ATOM 2148 C CA . THR B 1 144 ? 41.29400 20.16300 29.98700 1.000 33.64094 166 THR B CA 1
ATOM 2149 C C . THR B 1 144 ? 40.16600 20.81200 30.78200 1.000 37.04730 166 THR B C 1
ATOM 2150 O O . THR B 1 144 ? 40.42300 21.50400 31.76900 1.000 38.16893 166 THR B O 1
ATOM 2154 N N . VAL B 1 145 ? 38.92300 20.60000 30.35800 1.000 33.74739 167 VAL B N 1
ATOM 2155 C CA . VAL B 1 145 ? 37.74700 21.15400 31.03000 1.000 33.93413 167 VAL B CA 1
ATOM 2156 C C . VAL B 1 145 ? 37.01500 20.05700 31.79000 1.000 38.29038 167 VAL B C 1
ATOM 2157 O O . VAL B 1 145 ? 36.71600 19.00100 31.22200 1.000 35.73403 167 VAL B O 1
ATOM 2161 N N . LEU B 1 146 ? 36.70600 20.31800 33.06000 1.000 33.51234 168 LEU B N 1
ATOM 2162 C CA . LEU B 1 146 ? 35.91100 19.43800 33.91500 1.000 34.53411 168 LEU B CA 1
ATOM 2163 C C . LEU B 1 146 ? 34.58400 20.10600 34.21800 1.000 40.17624 168 LEU B C 1
ATOM 2164 O O . LEU B 1 146 ? 34.56600 21.29900 34.52900 1.000 34.43931 168 LEU B O 1
ATOM 2169 N N . PHE B 1 147 ? 33.47200 19.34900 34.14800 1.000 32.08778 169 PHE B N 1
ATOM 2170 C CA . PHE B 1 147 ? 32.19700 19.91500 34.56800 1.000 33.07212 169 PHE B CA 1
ATOM 2171 C C . PHE B 1 147 ? 31.39000 18.87500 35.33500 1.000 37.58389 169 PHE B C 1
ATOM 2172 O O . PHE B 1 147 ? 31.56000 17.66500 35.15700 1.000 31.19520 169 PHE B O 1
ATOM 2180 N N . ARG B 1 148 ? 30.46900 19.36500 36.16500 1.000 38.43906 170 ARG B N 1
ATOM 2181 C CA . ARG B 1 148 ? 29.64000 18.49400 36.99300 1.000 42.66687 170 ARG B CA 1
ATOM 2182 C C . ARG B 1 148 ? 28.17600 18.85700 36.80400 1.000 46.04421 170 ARG B C 1
ATOM 2183 O O . ARG B 1 148 ? 27.84800 19.90600 36.25200 1.000 39.89894 170 ARG B O 1
ATOM 2191 N N . ASN B 1 149 ? 27.29100 17.96900 37.26300 1.000 53.86092 171 ASN B N 1
ATOM 2192 C CA . ASN B 1 149 ? 25.85400 18.26100 37.29900 1.000 60.05056 171 ASN B CA 1
ATOM 2193 C C . ASN B 1 149 ? 25.47700 19.03700 38.55100 1.000 69.50454 171 ASN B C 1
ATOM 2194 O O . ASN B 1 149 ? 26.10000 18.88100 39.61400 1.000 63.70931 171 ASN B O 1
#

Secondary structure (DSSP, 8-state):
--HHHHHHHHHSS-EEEEEEEE-----EEEEEEEEEEEE-TTSEEEEEEEEEEEE---EEEEEEEEEEEEEETTEEEEEEEEEEE-----SS-HHHHHHHHHHHHHHHT--EEEEEEETTEEEEE-SSS-EEEEE--/--HHHHHHHHHTS-EEEEEEEE----EEEEEEEEEEEE-TTSEEEEEEEEEEEE---EEEEEEEEEEEEEETTEEEEEEEEEEE------SS-HHHHHHHHHHHHHHHT--EEEEEEETTEEEEE-SSS-EEEEE--